Protein 6BEV (pdb70)

Radius of gyration: 17.76 Å; Cα contacts (8 Å, |Δi|>4): 496; chains: 2; bounding box: 32×42×50 Å

Nearest PDB structures (foldseek):
  6bev-assembly1_A  TM=9.995E-01  e=1.063E-21  Homo sapiens
  3d1p-assembly1_A  TM=8.241E-01  e=2.547E-08  Saccharomyces cerevisiae
  6k6r-assembly2_D  TM=8.655E-01  e=5.206E-08  Saccharomyces cerevisiae S288C
  6hiv-assembly1_DT  TM=8.747E-01  e=2.175E-07  Trypanosoma brucei brucei
  7aor-assembly1_au  TM=8.761E-01  e=3.124E-06  Trypanosoma cruzi strain CL Brener

Sequence (227 aa):
GAPTVSLPELRSSLLASGRARLFDVRSREEEEAAAGTIPGALNIPVSELESSALQMEPAAFQALYSSAEEKPKLLEEDDEHLVFFCQMGKRGLQQATQLARSLGYTGARNYAGAYREWLEEKESAGAPTVSLPELRSSLLASSGRAARLFDVRSREEAAAGTIPGALNIPVSELESSSALQQMEPAAFQQALYSAEKPKLEEEDEEHHLVFFCQMGKKRGLQQATQLARSLGYTGARNYAGAYREWLEEKEES

Foldseek 3Di:
DDQADEPVRVVVCVVVVQAAEEAQDDPVVVVVDDDPRYFYDHLVRLLVLQPDDQVVNCVVRVDGRDDQARAHHEYAYAAADSQSVSQVSSVVVRNVRYHYHRNHDVNVVVPPD/DLDAADEPVRVVVCVVVVQAQAEAQDDPVVVVVDDDPRYFYDHLVRLLVLQPDDQVVNCVVRVDGRDDLPRAHHEYAYAAADSSSVSQVSCVVVRNVRRHYHRNGDVNCVVPPD

Solvent-accessible surface area: 10883 Å² total; per-residue (Å²): 68,59,79,74,1,58,10,96,68,0,53,38,20,22,3,6,13,98,17,78,8,1,0,1,12,44,117,150,55,11,93,95,26,44,0,28,78,19,34,30,0,8,22,107,42,0,93,60,0,10,110,41,126,81,81,47,0,89,83,100,15,93,25,119,30,5,99,90,125,25,130,29,2,0,2,0,1,40,87,9,153,63,0,86,97,0,3,106,38,0,81,85,56,27,7,104,6,0,5,6,1,44,30,0,31,143,45,3,92,126,107,65,106,154,20,49,79,74,1,59,5,90,66,0,92,44,12,24,11,7,16,116,5,26,0,2,0,1,12,47,119,153,54,13,92,94,26,47,0,80,12,16,6,34,0,10,20,106,41,0,93,60,0,10,114,40,126,69,81,45,0,81,86,100,13,68,2,89,30,4,126,84,138,27,119,27,0,0,1,0,0,43,100,10,132,64,0,64,93,0,3,107,40,0,82,85,58,32,10,104,4,0,6,6,0,46,30,0,28,147,40,25,93,129,114,56,113

GO terms:
  GO:0005829 cytosol (C, TAS)
  GO:0070221 sulfide oxidation, using sulfide:quinone oxidoreductase (P, TAS)
  GO:0050337 thiosulfate-thiol sulfurtransferase activity (F, TAS)
  GO:0005737 cytoplasm (C, IDA)

B-factor: mean 18.83, std 10.72, range [3.89, 159.69]

Structure (mmCIF, N/CA/C/O backbone):
data_6BEV
#
_entry.id   6BEV
#
_cell.length_a   37.903
_cell.length_b   40.246
_cell.length_c   47.201
_cell.angle_alpha   113.310
_cell.angle_beta   90.200
_cell.angle_gamma   117.500
#
_symmetry.space_group_name_H-M   'P 1'
#
loop_
_entity.id
_entity.type
_entity.pdbx_description
1 polymer 'Thiosulfate sulfurtransferase/rhodanese-like domain-containing protein 1'
2 water water
#
loop_
_atom_site.group_PDB
_atom_site.id
_atom_site.type_symbol
_atom_site.label_atom_id
_atom_site.label_alt_id
_atom_site.label_comp_id
_atom_site.label_asym_id
_atom_site.label_entity_id
_atom_site.label_seq_id
_atom_site.pdbx_PDB_ins_code
_atom_site.Cartn_x
_atom_site.Cartn_y
_atom_site.Cartn_z
_atom_site.occupancy
_atom_site.B_iso_or_equiv
_atom_site.auth_seq_id
_atom_site.auth_comp_id
_atom_site.auth_asym_id
_atom_site.auth_atom_id
_atom_site.pdbx_PDB_model_num
ATOM 1 N N . GLY A 1 23 ? 52.299 17.571 2.866 1.00 36.61 3 GLY A N 1
ATOM 2 C CA . GLY A 1 23 ? 51.903 17.315 1.493 1.00 35.67 3 GLY A CA 1
ATOM 3 C C . GLY A 1 23 ? 52.198 15.901 1.021 1.00 85.24 3 GLY A C 1
ATOM 4 O O . GLY A 1 23 ? 52.235 15.637 -0.176 1.00 26.81 3 GLY A O 1
ATOM 7 N N . ALA A 1 24 ? 52.404 14.983 1.961 1.00 24.99 4 ALA A N 1
ATOM 8 C CA . ALA A 1 24 ? 52.708 13.606 1.625 1.00 19.28 4 ALA A CA 1
ATOM 9 C C . ALA A 1 24 ? 51.485 12.945 1.002 1.00 17.51 4 ALA A C 1
ATOM 10 O O . ALA A 1 24 ? 50.369 13.466 1.097 1.00 17.84 4 ALA A O 1
ATOM 17 N N . PRO A 1 25 ? 51.653 11.780 0.364 1.00 16.67 5 PRO A N 1
ATOM 18 C CA . PRO A 1 25 ? 50.533 11.208 -0.398 1.00 16.73 5 PRO A CA 1
ATOM 19 C C . PRO A 1 25 ? 49.348 10.811 0.435 1.00 14.23 5 PRO A C 1
ATOM 20 O O . PRO A 1 25 ? 48.256 10.720 -0.132 1.00 14.73 5 PRO A O 1
ATOM 31 N N . THR A 1 26 ? 49.523 10.522 1.730 1.00 13.45 6 THR A N 1
ATOM 32 C CA . THR A 1 26 ? 48.417 10.269 2.641 1.00 12.83 6 THR A CA 1
ATOM 33 C C . THR A 1 26 ? 48.303 11.416 3.639 1.00 12.80 6 THR A C 1
ATOM 34 O O . THR A 1 26 ? 49.312 11.949 4.110 1.00 13.47 6 THR A O 1
ATOM 45 N N . VAL A 1 27 ? 47.074 11.787 3.969 1.00 11.73 7 VAL A N 1
ATOM 46 C CA . VAL A 1 27 ? 46.797 12.702 5.078 1.00 11.17 7 VAL A CA 1
ATOM 47 C C . VAL A 1 27 ? 46.045 11.942 6.168 1.00 10.59 7 VAL A C 1
ATOM 48 O O . VAL A 1 27 ? 45.123 11.169 5.883 1.00 11.66 7 VAL A O 1
ATOM 61 N N . SER A 1 28 ? 46.471 12.133 7.413 1.00 11.78 8 SER A N 1
ATOM 62 C CA . SER A 1 28 ? 45.801 11.553 8.567 1.00 12.09 8 SER A CA 1
ATOM 63 C C . SER A 1 28 ? 44.626 12.425 9.003 1.00 11.27 8 SER A C 1
ATOM 64 O O . SER A 1 28 ? 44.549 13.616 8.692 1.00 11.62 8 SER A O 1
ATOM 72 N N . LEU A 1 29 ? 43.721 11.821 9.773 1.00 11.23 9 LEU A N 1
ATOM 73 C CA . LEU A 1 29 ? 42.563 12.555 10.265 1.00 11.44 9 LEU A CA 1
ATOM 74 C C . LEU A 1 29 ? 42.952 13.737 11.135 1.00 11.91 9 LEU A C 1
ATOM 75 O O . LEU A 1 29 ? 42.363 14.814 10.962 1.00 12.35 9 LEU A O 1
ATOM 91 N N . PRO A 1 30 ? 43.887 13.627 12.081 1.00 13.11 10 PRO A N 1
ATOM 92 C CA . PRO A 1 30 ? 44.213 14.828 12.864 1.00 14.54 10 PRO A CA 1
ATOM 93 C C . PRO A 1 30 ? 44.720 15.972 12.005 1.00 14.21 10 PRO A C 1
ATOM 94 O O . PRO A 1 30 ? 44.331 17.126 12.223 1.00 14.58 10 PRO A O 1
ATOM 105 N N . GLU A 1 31 ? 45.577 15.691 11.026 1.00 12.72 11 GLU A N 1
ATOM 106 C CA . GLU A 1 31 ? 46.052 16.765 10.162 1.00 12.36 11 GLU A CA 1
ATOM 107 C C . GLU A 1 31 ? 44.910 17.320 9.335 1.00 11.60 11 GLU A C 1
ATOM 108 O O . GLU A 1 31 ? 44.783 18.540 9.185 1.00 12.24 11 GLU A O 1
ATOM 120 N N . LEU A 1 32 ? 44.077 16.442 8.785 1.00 10.92 12 LEU A N 1
ATOM 121 C CA . LEU A 1 32 ? 42.956 16.896 7.977 1.00 10.98 12 LEU A CA 1
ATOM 122 C C . LEU A 1 32 ? 42.037 17.813 8.775 1.00 11.30 12 LEU A C 1
ATOM 123 O O . LEU A 1 32 ? 41.604 18.855 8.271 1.00 11.13 12 LEU A O 1
ATOM 139 N N . ARG A 1 33 ? 41.726 17.450 10.022 1.00 11.79 13 ARG A N 1
ATOM 140 C CA . ARG A 1 33 ? 40.836 18.291 10.820 1.00 12.30 13 ARG A CA 1
ATOM 141 C C . ARG A 1 33 ? 41.421 19.682 11.004 1.00 12.25 13 ARG A C 1
ATOM 142 O O . ARG A 1 33 ? 40.696 20.680 10.937 1.00 12.88 13 ARG A O 1
ATOM 163 N N A SER A 1 34 ? 42.731 19.784 11.226 0.67 11.99 14 SER A N 1
ATOM 164 N N B SER A 1 34 ? 42.732 19.758 11.249 0.33 12.19 14 SER A N 1
ATOM 165 C CA A SER A 1 34 ? 43.320 21.108 11.398 0.67 12.94 14 SER A CA 1
ATOM 166 C CA B SER A 1 34 ? 43.405 21.044 11.393 0.33 12.86 14 SER A CA 1
ATOM 167 C C A SER A 1 34 ? 43.376 21.879 10.088 0.67 12.44 14 SER A C 1
ATOM 168 C C B SER A 1 34 ? 43.337 21.845 10.100 0.33 12.10 14 SER A C 1
ATOM 169 O O A SER A 1 34 ? 43.206 23.102 10.082 0.67 12.85 14 SER A O 1
ATOM 170 O O B SER A 1 34 ? 43.026 23.041 10.112 0.33 12.06 14 SER A O 1
ATOM 185 N N . LEU A 1 35 ? 43.616 21.195 8.968 1.00 11.39 15 LEU A N 1
ATOM 186 C CA . LEU A 1 35 ? 43.609 21.889 7.686 1.00 11.44 15 LEU A CA 1
ATOM 187 C C . LEU A 1 35 ? 42.219 22.412 7.352 1.00 11.90 15 LEU A C 1
ATOM 188 O O . LEU A 1 35 ? 42.073 23.487 6.759 1.00 13.35 15 LEU A O 1
ATOM 204 N N . LEU A 1 36 ? 41.177 21.661 7.698 1.00 11.25 16 LEU A N 1
ATOM 205 C CA . LEU A 1 36 ? 39.822 22.141 7.450 1.00 11.76 16 LEU A CA 1
ATOM 206 C C . LEU A 1 36 ? 39.500 23.341 8.326 1.00 12.01 16 LEU A C 1
ATOM 207 O O . LEU A 1 36 ? 38.905 24.320 7.856 1.00 13.09 16 LEU A O 1
ATOM 223 N N . ALA A 1 37 ? 39.890 23.284 9.599 1.00 11.58 17 ALA A N 1
ATOM 224 C CA . ALA A 1 37 ? 39.604 24.390 10.509 1.00 12.81 17 ALA A CA 1
ATOM 225 C C . ALA A 1 37 ? 40.318 25.663 10.089 1.00 12.14 17 ALA A C 1
ATOM 226 O O . ALA A 1 37 ? 39.794 26.761 10.311 1.00 13.07 17 ALA A O 1
ATOM 233 N N . SER A 1 38 ? 41.490 25.549 9.467 1.00 11.46 18 SER A N 1
ATOM 234 C CA . SER A 1 38 ? 42.273 26.704 9.059 1.00 12.08 18 SER A CA 1
ATOM 235 C C . SER A 1 38 ? 41.951 27.193 7.656 1.00 11.84 18 SER A C 1
ATOM 236 O O . SER A 1 38 ? 42.476 28.225 7.247 1.00 13.50 18 SER A O 1
ATOM 244 N N . GLY A 1 39 ? 41.092 26.497 6.923 1.00 11.33 19 GLY A N 1
ATOM 245 C CA . GLY A 1 39 ? 40.770 26.895 5.566 1.00 11.76 19 GLY A CA 1
ATOM 246 C C . GLY A 1 39 ? 41.836 26.550 4.547 1.00 11.29 19 GLY A C 1
ATOM 247 O O . GLY A 1 39 ? 41.945 27.228 3.520 1.00 12.80 19 GLY A O 1
ATOM 251 N N . ARG A 1 40 ? 42.628 25.505 4.802 1.00 11.13 20 ARG A N 1
ATOM 252 C CA . ARG A 1 40 ? 43.774 25.180 3.965 1.00 11.99 20 ARG A CA 1
ATOM 253 C C . ARG A 1 40 ? 43.651 23.888 3.165 1.00 12.78 20 ARG A C 1
ATOM 254 O O . ARG A 1 40 ? 44.555 23.602 2.376 1.00 15.59 20 ARG A O 1
ATOM 275 N N . ALA A 1 41 ? 42.590 23.100 3.348 1.00 12.72 21 ALA A N 1
ATOM 276 C CA . ALA A 1 41 ? 42.362 21.890 2.561 1.00 12.75 21 ALA A CA 1
ATOM 277 C C . ALA A 1 41 ? 41.026 21.972 1.842 1.00 12.92 21 ALA A C 1
ATOM 278 O O . ALA A 1 41 ? 40.049 22.511 2.362 1.00 14.74 21 ALA A O 1
ATOM 285 N N . ARG A 1 42 ? 40.992 21.389 0.650 1.00 12.13 22 ARG A N 1
ATOM 286 C CA . ARG A 1 42 ? 39.771 21.186 -0.109 1.00 12.25 22 ARG A CA 1
ATOM 287 C C . ARG A 1 42 ? 39.514 19.694 -0.169 1.00 12.54 22 ARG A C 1
ATOM 288 O O . ARG A 1 42 ? 40.449 18.918 -0.349 1.00 16.18 22 ARG A O 1
ATOM 309 N N . LEU A 1 43 ? 38.258 19.306 -0.026 1.00 12.23 23 LEU A N 1
ATOM 310 C CA . LEU A 1 43 ? 37.861 17.911 0.032 1.00 13.06 23 LEU A CA 1
ATOM 311 C C . LEU A 1 43 ? 37.145 17.517 -1.248 1.00 10.74 23 LEU A C 1
ATOM 312 O O . LEU A 1 43 ? 36.254 18.235 -1.716 1.00 12.02 23 LEU A O 1
ATOM 328 N N . PHE A 1 44 ? 37.455 16.321 -1.738 1.00 10.66 24 PHE A N 1
ATOM 329 C CA . PHE A 1 44 ? 36.815 15.731 -2.915 1.00 10.59 24 PHE A CA 1
ATOM 330 C C . PHE A 1 44 ? 36.380 14.313 -2.566 1.00 10.36 24 PHE A C 1
ATOM 331 O O . PHE A 1 44 ? 37.226 13.445 -2.326 1.00 10.93 24 PHE A O 1
ATOM 348 N N . ASP A 1 45 ? 35.065 14.091 -2.552 1.00 10.42 25 ASP A N 1
ATOM 349 C CA . ASP A 1 45 ? 34.468 12.772 -2.345 1.00 10.44 25 ASP A CA 1
ATOM 350 C C . ASP A 1 45 ? 34.417 12.108 -3.715 1.00 10.13 25 ASP A C 1
ATOM 351 O O . ASP A 1 45 ? 33.716 12.587 -4.613 1.00 10.48 25 ASP A O 1
ATOM 360 N N . VAL A 1 46 ? 35.200 11.046 -3.901 1.00 10.12 26 VAL A N 1
ATOM 361 C CA . VAL A 1 46 ? 35.309 10.403 -5.206 1.00 10.25 26 VAL A CA 1
ATOM 362 C C . VAL A 1 46 ? 34.424 9.168 -5.322 1.00 10.91 26 VAL A C 1
ATOM 363 O O . VAL A 1 46 ? 34.583 8.378 -6.260 1.00 11.31 26 VAL A O 1
ATOM 376 N N . ARG A 1 47 ? 33.484 8.992 -4.396 1.00 11.14 27 ARG A N 1
ATOM 377 C CA . ARG A 1 47 ? 32.481 7.953 -4.534 1.00 11.56 27 ARG A CA 1
ATOM 378 C C . ARG A 1 47 ? 31.454 8.349 -5.599 1.00 12.09 27 ARG A C 1
ATOM 379 O O . ARG A 1 47 ? 31.490 9.439 -6.167 1.00 12.01 27 ARG A O 1
ATOM 400 N N . SER A 1 48 ? 30.543 7.429 -5.900 1.00 12.55 28 SER A N 1
ATOM 401 C CA . SER A 1 48 ? 29.490 7.719 -6.859 1.00 13.22 28 SER A CA 1
ATOM 402 C C . SER A 1 48 ? 28.571 8.818 -6.328 1.00 12.63 28 SER A C 1
ATOM 403 O O . SER A 1 48 ? 28.494 9.069 -5.119 1.00 12.95 28 SER A O 1
ATOM 411 N N . ARG A 1 49 ? 27.834 9.439 -7.252 1.00 12.34 29 ARG A N 1
ATOM 412 C CA . ARG A 1 49 ? 26.883 10.477 -6.879 1.00 12.93 29 ARG A CA 1
ATOM 413 C C . ARG A 1 49 ? 25.845 9.985 -5.862 1.00 13.05 29 ARG A C 1
ATOM 414 O O . ARG A 1 49 ? 25.487 10.718 -4.935 1.00 14.96 29 ARG A O 1
ATOM 435 N N A GLU A 1 50 ? 25.331 8.764 -6.046 0.36 14.50 30 GLU A N 1
ATOM 436 N N B GLU A 1 50 ? 25.353 8.750 -6.014 0.46 14.67 30 GLU A N 1
ATOM 437 N N C GLU A 1 50 ? 25.352 8.754 -6.012 0.18 14.03 30 GLU A N 1
ATOM 438 C CA A GLU A 1 50 ? 24.366 8.218 -5.094 0.36 15.40 30 GLU A CA 1
ATOM 439 C CA B GLU A 1 50 ? 24.344 8.251 -5.077 0.46 15.61 30 GLU A CA 1
ATOM 440 C CA C GLU A 1 50 ? 24.339 8.282 -5.071 0.18 14.75 30 GLU A CA 1
ATOM 441 C C A GLU A 1 50 ? 24.973 8.106 -3.707 0.36 14.85 30 GLU A C 1
ATOM 442 C C B GLU A 1 50 ? 24.929 7.972 -3.699 0.46 14.77 30 GLU A C 1
ATOM 443 C C C GLU A 1 50 ? 24.933 7.996 -3.696 0.18 14.52 30 GLU A C 1
ATOM 444 O O A GLU A 1 50 ? 24.330 8.448 -2.706 0.36 15.77 30 GLU A O 1
ATOM 445 O O B GLU A 1 50 ? 24.206 8.032 -2.693 0.46 16.21 30 GLU A O 1
ATOM 446 O O C GLU A 1 50 ? 24.222 8.087 -2.686 0.18 15.17 30 GLU A O 1
ATOM 480 N N . GLU A 1 51 ? 26.220 7.643 -3.629 1.00 14.29 31 GLU A N 1
ATOM 481 C CA . GLU A 1 51 ? 26.872 7.507 -2.334 1.00 14.10 31 GLU A CA 1
ATOM 482 C C . GLU A 1 51 ? 27.041 8.864 -1.666 1.00 13.85 31 GLU A C 1
ATOM 483 O O . GLU A 1 51 ? 26.697 9.042 -0.492 1.00 15.17 31 GLU A O 1
ATOM 495 N N . ALA A 1 52 ? 27.578 9.840 -2.402 1.00 13.57 32 ALA A N 1
ATOM 496 C CA . ALA A 1 52 ? 27.841 11.145 -1.805 1.00 14.14 32 ALA A CA 1
ATOM 497 C C . ALA A 1 52 ? 26.557 11.870 -1.425 1.00 14.41 32 ALA A C 1
ATOM 498 O O . ALA A 1 52 ? 26.529 12.583 -0.415 1.00 16.46 32 ALA A O 1
ATOM 505 N N . ALA A 1 53 ? 25.483 11.670 -2.193 1.00 15.57 33 ALA A N 1
ATOM 506 C CA . ALA A 1 53 ? 24.211 12.319 -1.890 1.00 17.51 33 ALA A CA 1
ATOM 507 C C . ALA A 1 53 ? 23.637 11.855 -0.561 1.00 17.94 33 ALA A C 1
ATOM 508 O O . ALA A 1 53 ? 22.865 12.583 0.073 1.00 19.76 33 ALA A O 1
ATOM 515 N N . ALA A 1 54 ? 23.987 10.649 -0.129 1.00 16.11 34 ALA A N 1
ATOM 516 C CA . ALA A 1 54 ? 23.473 10.099 1.114 1.00 17.75 34 ALA A CA 1
ATOM 517 C C . ALA A 1 54 ? 24.248 10.566 2.332 1.00 18.77 34 ALA A C 1
ATOM 518 O O . ALA A 1 54 ? 23.869 10.244 3.459 1.00 21.37 34 ALA A O 1
ATOM 525 N N . GLY A 1 55 ? 25.318 11.305 2.130 1.00 17.02 35 GLY A N 1
ATOM 526 C CA . GLY A 1 55 ? 26.098 11.817 3.223 1.00 16.86 35 GLY A CA 1
ATOM 527 C C . GLY A 1 55 ? 27.550 11.798 2.838 1.00 15.94 35 GLY A C 1
ATOM 528 O O . GLY A 1 55 ? 28.020 10.850 2.207 1.00 16.93 35 GLY A O 1
ATOM 532 N N . THR A 1 56 ? 28.264 12.834 3.245 1.00 14.79 36 THR A N 1
ATOM 533 C CA . THR A 1 56 ? 29.666 12.993 2.901 1.00 14.40 36 THR A CA 1
ATOM 534 C C . THR A 1 56 ? 30.363 13.696 4.058 1.00 14.56 36 THR A C 1
ATOM 535 O O . THR A 1 56 ? 29.749 14.020 5.078 1.00 16.28 36 THR A O 1
ATOM 546 N N . ILE A 1 57 ? 31.664 13.890 3.914 1.00 13.85 37 ILE A N 1
ATOM 547 C CA . ILE A 1 57 ? 32.385 14.736 4.863 1.00 13.78 37 ILE A CA 1
ATOM 548 C C . ILE A 1 57 ? 31.969 16.180 4.614 1.00 14.53 37 ILE A C 1
ATOM 549 O O . ILE A 1 57 ? 31.983 16.638 3.452 1.00 14.74 37 ILE A O 1
ATOM 565 N N . PRO A 1 58 ? 31.576 16.921 5.649 1.00 15.98 38 PRO A N 1
ATOM 566 C CA . PRO A 1 58 ? 31.092 18.287 5.437 1.00 16.05 38 PRO A CA 1
ATOM 567 C C . PRO A 1 58 ? 32.049 19.093 4.581 1.00 16.09 38 PRO A C 1
ATOM 568 O O . PRO A 1 58 ? 33.263 19.083 4.800 1.00 16.93 38 PRO A O 1
ATOM 579 N N . GLY A 1 59 ? 31.495 19.763 3.570 1.00 16.23 39 GLY A N 1
ATOM 580 C CA . GLY A 1 59 ? 32.263 20.596 2.679 1.00 16.53 39 GLY A CA 1
ATOM 581 C C . GLY A 1 59 ? 32.816 19.895 1.457 1.00 14.68 39 GLY A C 1
ATOM 582 O O . GLY A 1 59 ? 33.337 20.564 0.560 1.00 15.81 39 GLY A O 1
ATOM 586 N N . ALA A 1 60 ? 32.715 18.580 1.373 1.00 12.82 40 ALA A N 1
ATOM 587 C CA . ALA A 1 60 ? 33.349 17.872 0.270 1.00 12.17 40 ALA A CA 1
ATOM 588 C C . ALA A 1 60 ? 32.592 18.054 -1.036 1.00 12.05 40 ALA A C 1
ATOM 589 O O . ALA A 1 60 ? 31.364 18.001 -1.078 1.00 13.78 40 ALA A O 1
ATOM 596 N N . LEU A 1 61 ? 33.347 18.224 -2.109 1.00 11.05 41 LEU A N 1
ATOM 597 C CA . LEU A 1 61 ? 32.797 18.275 -3.457 1.00 11.08 41 LEU A CA 1
ATOM 598 C C . LEU A 1 61 ? 32.812 16.871 -4.047 1.00 10.77 41 LEU A C 1
ATOM 599 O O . LEU A 1 61 ? 33.848 16.206 -4.023 1.00 10.92 41 LEU A O 1
ATOM 615 N N . ASN A 1 62 ? 31.684 16.422 -4.592 1.00 10.97 42 ASN A N 1
ATOM 616 C CA . ASN A 1 62 ? 31.612 15.083 -5.170 1.00 10.55 42 ASN A CA 1
ATOM 617 C C . ASN A 1 62 ? 32.088 15.114 -6.621 1.00 10.22 42 ASN A C 1
ATOM 618 O O . ASN A 1 62 ? 31.430 15.693 -7.495 1.00 10.97 42 ASN A O 1
ATOM 629 N N . ILE A 1 63 ? 33.234 14.484 -6.867 1.00 10.58 43 ILE A N 1
ATOM 630 C CA . ILE A 1 63 ? 33.704 14.186 -8.218 1.00 10.91 43 ILE A CA 1
ATOM 631 C C . ILE A 1 63 ? 33.973 12.695 -8.241 1.00 11.24 43 ILE A C 1
ATOM 632 O O . ILE A 1 63 ? 35.052 12.247 -7.809 1.00 11.13 43 ILE A O 1
ATOM 648 N N . PRO A 1 64 ? 33.018 11.886 -8.689 1.00 11.16 44 PRO A N 1
ATOM 649 C CA . PRO A 1 64 ? 33.256 10.439 -8.741 1.00 12.02 44 PRO A CA 1
ATOM 650 C C . PRO A 1 64 ? 34.565 10.140 -9.460 1.00 12.24 44 PRO A C 1
ATOM 651 O O . PRO A 1 64 ? 34.938 10.808 -10.432 1.00 12.25 44 PRO A O 1
ATOM 662 N N . VAL A 1 65 ? 35.255 9.098 -8.993 1.00 12.46 45 VAL A N 1
ATOM 663 C CA . VAL A 1 65 ? 36.561 8.805 -9.568 1.00 12.94 45 VAL A CA 1
ATOM 664 C C . VAL A 1 65 ? 36.467 8.577 -11.077 1.00 13.48 45 VAL A C 1
ATOM 665 O O . VAL A 1 65 ? 37.380 8.944 -11.816 1.00 14.25 45 VAL A O 1
ATOM 678 N N . SER A 1 66 ? 35.357 8.013 -11.561 1.00 13.64 46 SER A N 1
ATOM 679 C CA . SER A 1 66 ? 35.182 7.797 -12.994 1.00 14.90 46 SER A CA 1
ATOM 680 C C . SER A 1 66 ? 35.030 9.093 -13.784 1.00 14.12 46 SER A C 1
ATOM 681 O O . SER A 1 66 ? 35.183 9.076 -15.011 1.00 16.28 46 SER A O 1
ATOM 689 N N . GLU A 1 67 ? 34.711 10.203 -13.119 1.00 12.54 47 GLU A N 1
ATOM 690 C CA . GLU A 1 67 ? 34.632 11.525 -13.732 1.00 12.18 47 GLU A CA 1
ATOM 691 C C . GLU A 1 67 ? 35.894 12.352 -13.545 1.00 12.00 47 GLU A C 1
ATOM 692 O O . GLU A 1 67 ? 36.018 13.404 -14.173 1.00 12.58 47 GLU A O 1
ATOM 704 N N . LEU A 1 68 ? 36.812 11.926 -12.683 1.00 11.55 48 LEU A N 1
ATOM 705 C CA . LEU A 1 68 ? 37.858 12.830 -12.208 1.00 11.72 48 LEU A CA 1
ATOM 706 C C . LEU A 1 68 ? 38.846 13.210 -13.302 1.00 11.99 48 LEU A C 1
ATOM 707 O O . LEU A 1 68 ? 39.303 14.357 -13.340 1.00 11.83 48 LEU A O 1
ATOM 723 N N . GLU A 1 69 ? 39.232 12.271 -14.160 1.00 13.37 49 GLU A N 1
ATOM 724 C CA . GLU A 1 69 ? 40.132 12.617 -15.253 1.00 15.19 49 GLU A CA 1
ATOM 725 C C . GLU A 1 69 ? 39.536 13.734 -16.097 1.00 13.17 49 GLU A C 1
ATOM 726 O O . GLU A 1 69 ? 40.195 14.743 -16.378 1.00 13.58 49 GLU A O 1
ATOM 738 N N A SER A 1 70 ? 38.278 13.578 -16.498 0.79 12.85 50 SER A N 1
ATOM 739 N N B SER A 1 70 ? 38.279 13.567 -16.513 0.21 12.85 50 SER A N 1
ATOM 740 C CA A SER A 1 70 ? 37.649 14.604 -17.311 0.79 13.20 50 SER A CA 1
ATOM 741 C CA B SER A 1 70 ? 37.616 14.595 -17.304 0.21 12.78 50 SER A CA 1
ATOM 742 C C A SER A 1 70 ? 37.511 15.911 -16.545 0.79 12.31 50 SER A C 1
ATOM 743 C C B SER A 1 70 ? 37.530 15.908 -16.538 0.21 12.03 50 SER A C 1
ATOM 744 O O A SER A 1 70 ? 37.686 16.989 -17.123 0.79 13.13 50 SER A O 1
ATOM 745 O O B SER A 1 70 ? 37.749 16.982 -17.110 0.21 12.17 50 SER A O 1
ATOM 760 N N . ALA A 1 71 ? 37.216 15.845 -15.240 1.00 11.60 51 ALA A N 1
ATOM 761 C CA . ALA A 1 71 ? 37.122 17.068 -14.442 1.00 11.70 51 ALA A CA 1
ATOM 762 C C . ALA A 1 71 ? 38.447 17.821 -14.398 1.00 11.66 51 ALA A C 1
ATOM 763 O O . ALA A 1 71 ? 38.471 19.057 -14.446 1.00 12.87 51 ALA A O 1
ATOM 770 N N . LEU A 1 72 ? 39.554 17.104 -14.234 1.00 11.67 52 LEU A N 1
ATOM 771 C CA . LEU A 1 72 ? 40.852 17.760 -14.174 1.00 12.72 52 LEU A CA 1
ATOM 772 C C . LEU A 1 72 ? 41.336 18.205 -15.545 1.00 12.59 52 LEU A C 1
ATOM 773 O O . LEU A 1 72 ? 42.195 19.085 -15.622 1.00 14.05 52 LEU A O 1
ATOM 789 N N . GLN A 1 73 ? 40.801 17.634 -16.621 1.00 13.15 53 GLN A N 1
ATOM 790 C CA . GLN A 1 73 ? 41.196 18.025 -17.971 1.00 13.86 53 GLN A CA 1
ATOM 791 C C . GLN A 1 73 ? 40.338 19.139 -18.539 1.00 14.21 53 GLN A C 1
ATOM 792 O O . GLN A 1 73 ? 40.787 19.834 -19.462 1.00 15.27 53 GLN A O 1
ATOM 806 N N . MET A 1 74 ? 39.111 19.315 -18.064 1.00 14.09 54 MET A N 1
ATOM 807 C CA . MET A 1 74 ? 38.206 20.236 -18.730 1.00 13.82 54 MET A CA 1
ATOM 808 C C . MET A 1 74 ? 38.551 21.680 -18.387 1.00 13.98 54 MET A C 1
ATOM 809 O O . MET A 1 74 ? 39.232 21.979 -17.405 1.00 15.01 54 MET A O 1
ATOM 823 N N . GLU A 1 75 ? 38.087 22.590 -19.237 1.00 14.52 55 GLU A N 1
ATOM 824 C CA . GLU A 1 75 ? 38.384 23.988 -19.008 1.00 15.79 55 GLU A CA 1
ATOM 825 C C . GLU A 1 75 ? 37.739 24.483 -17.709 1.00 15.70 55 GLU A C 1
ATOM 826 O O . GLU A 1 75 ? 36.687 23.981 -17.283 1.00 14.48 55 GLU A O 1
ATOM 838 N N . PRO A 1 76 ? 38.343 25.485 -17.061 1.00 16.64 56 PRO A N 1
ATOM 839 C CA . PRO A 1 76 ? 37.788 25.966 -15.781 1.00 15.97 56 PRO A CA 1
ATOM 840 C C . PRO A 1 76 ? 36.308 26.328 -15.820 1.00 15.02 56 PRO A C 1
ATOM 841 O O . PRO A 1 76 ? 35.580 26.004 -14.874 1.00 14.77 56 PRO A O 1
ATOM 852 N N . ALA A 1 77 ? 35.834 27.008 -16.864 1.00 15.79 57 ALA A N 1
ATOM 853 C CA . ALA A 1 77 ? 34.421 27.367 -16.891 1.00 16.02 57 ALA A CA 1
ATOM 854 C C . ALA A 1 77 ? 33.535 26.133 -17.011 1.00 14.83 57 ALA A C 1
ATOM 855 O O . ALA A 1 77 ? 32.418 26.119 -16.474 1.00 15.14 57 ALA A O 1
ATOM 862 N N . ALA A 1 78 ? 34.008 25.095 -17.701 1.00 13.61 58 ALA A N 1
ATOM 863 C CA . ALA A 1 78 ? 33.238 23.858 -17.794 1.00 12.77 58 ALA A CA 1
ATOM 864 C C . ALA A 1 78 ? 33.191 23.136 -16.454 1.00 12.07 58 ALA A C 1
ATOM 865 O O . ALA A 1 78 ? 32.159 22.562 -16.085 1.00 11.85 58 ALA A O 1
ATOM 872 N N . PHE A 1 79 ? 34.295 23.166 -15.714 1.00 12.01 59 PHE A N 1
ATOM 873 C CA . PHE A 1 79 ? 34.309 22.601 -14.372 1.00 11.45 59 PHE A CA 1
ATOM 874 C C . PHE A 1 79 ? 33.311 23.328 -13.470 1.00 11.48 59 PHE A C 1
ATOM 875 O O . PHE A 1 79 ? 32.519 22.705 -12.752 1.00 11.84 59 PHE A O 1
ATOM 892 N N . GLN A 1 80 ? 33.329 24.658 -13.505 1.00 12.70 60 GLN A N 1
ATOM 893 C CA . GLN A 1 80 ? 32.395 25.425 -12.692 1.00 13.05 60 GLN A CA 1
ATOM 894 C C . GLN A 1 80 ? 30.957 25.079 -13.055 1.00 11.95 60 GLN A C 1
ATOM 895 O O . GLN A 1 80 ? 30.096 24.940 -12.178 1.00 12.43 60 GLN A O 1
ATOM 909 N N . ALA A 1 81 ? 30.669 24.961 -14.352 1.00 11.61 61 ALA A N 1
ATOM 910 C CA . ALA A 1 81 ? 29.309 24.638 -14.770 1.00 11.59 61 ALA A CA 1
ATOM 911 C C . ALA A 1 81 ? 28.870 23.281 -14.219 1.00 11.13 61 ALA A C 1
ATOM 912 O O . ALA A 1 81 ? 27.755 23.138 -13.704 1.00 11.88 61 ALA A O 1
ATOM 919 N N . LEU A 1 82 ? 29.717 22.259 -14.351 1.00 10.99 62 LEU A N 1
ATOM 920 C CA . LEU A 1 82 ? 29.279 20.916 -13.981 1.00 10.60 62 LEU A CA 1
ATOM 921 C C . LEU A 1 82 ? 29.255 20.720 -12.472 1.00 10.84 62 LEU A C 1
ATOM 922 O O . LEU A 1 82 ? 28.335 20.085 -11.945 1.00 11.04 62 LEU A O 1
ATOM 938 N N . TYR A 1 83 ? 30.268 21.232 -11.773 1.00 10.83 63 TYR A N 1
ATOM 939 C CA . TYR A 1 83 ? 30.482 20.938 -10.359 1.00 11.13 63 TYR A CA 1
ATOM 940 C C . TYR A 1 83 ? 30.105 22.078 -9.417 1.00 12.11 63 TYR A C 1
ATOM 941 O O . TYR A 1 83 ? 30.098 21.872 -8.201 1.00 12.99 63 TYR A O 1
ATOM 959 N N A SER A 1 84 ? 29.786 23.263 -9.939 0.78 13.24 64 SER A N 1
ATOM 960 N N B SER A 1 84 ? 29.778 23.254 -9.949 0.22 12.62 64 SER A N 1
ATOM 961 C CA A SER A 1 84 ? 29.362 24.399 -9.118 0.78 14.32 64 SER A CA 1
ATOM 962 C CA B SER A 1 84 ? 29.382 24.403 -9.141 0.22 13.14 64 SER A CA 1
ATOM 963 C C A SER A 1 84 ? 30.436 24.806 -8.113 0.78 14.59 64 SER A C 1
ATOM 964 C C B SER A 1 84 ? 30.441 24.720 -8.087 0.22 13.48 64 SER A C 1
ATOM 965 O O A SER A 1 84 ? 30.132 25.203 -6.987 0.78 16.23 64 SER A O 1
ATOM 966 O O B SER A 1 84 ? 30.147 24.928 -6.908 0.22 13.94 64 SER A O 1
ATOM 981 N N . ALA A 1 85 ? 31.695 24.732 -8.533 1.00 13.43 65 ALA A N 1
ATOM 982 C CA . ALA A 1 85 ? 32.839 25.084 -7.702 1.00 14.49 65 ALA A CA 1
ATOM 983 C C . ALA A 1 85 ? 33.982 25.420 -8.649 1.00 13.94 65 ALA A C 1
ATOM 984 O O . ALA A 1 85 ? 33.940 25.087 -9.831 1.00 14.00 65 ALA A O 1
ATOM 991 N N A GLU A 1 86 ? 35.007 26.083 -8.120 0.80 15.08 66 GLU A N 1
ATOM 992 N N B GLU A 1 86 ? 35.003 26.081 -8.116 0.20 14.21 66 GLU A N 1
ATOM 993 C CA A GLU A 1 86 ? 36.144 26.480 -8.940 0.80 16.04 66 GLU A CA 1
ATOM 994 C CA B GLU A 1 86 ? 36.151 26.458 -8.926 0.20 14.44 66 GLU A CA 1
ATOM 995 C C A GLU A 1 86 ? 37.101 25.305 -9.144 0.80 14.22 66 GLU A C 1
ATOM 996 C C B GLU A 1 86 ? 37.059 25.258 -9.157 0.20 13.69 66 GLU A C 1
ATOM 997 O O A GLU A 1 86 ? 37.397 24.551 -8.215 0.80 14.22 66 GLU A O 1
ATOM 998 O O B GLU A 1 86 ? 37.265 24.432 -8.263 0.20 13.47 66 GLU A O 1
ATOM 1021 N N . LYS A 1 87 ? 37.596 25.161 -10.364 1.00 13.64 67 LYS A N 1
ATOM 1022 C CA . LYS A 1 87 ? 38.538 24.095 -10.670 1.00 13.37 67 LYS A CA 1
ATOM 1023 C C . LYS A 1 87 ? 39.811 24.288 -9.849 1.00 13.24 67 LYS A C 1
ATOM 1024 O O . LYS A 1 87 ? 40.329 25.403 -9.773 1.00 13.82 67 LYS A O 1
ATOM 1043 N N . PRO A 1 88 ? 40.352 23.242 -9.237 1.00 12.62 68 PRO A N 1
ATOM 1044 C CA . PRO A 1 88 ? 41.636 23.386 -8.555 1.00 13.40 68 PRO A CA 1
ATOM 1045 C C . PRO A 1 88 ? 42.747 23.712 -9.538 1.00 13.30 68 PRO A C 1
ATOM 1046 O O . PRO A 1 88 ? 42.674 23.412 -10.726 1.00 14.00 68 PRO A O 1
ATOM 1057 N N . LYS A 1 89 ? 43.815 24.297 -9.011 1.00 14.61 69 LYS A N 1
ATOM 1058 C CA . LYS A 1 89 ? 45.001 24.656 -9.778 1.00 15.28 69 LYS A CA 1
ATOM 1059 C C . LYS A 1 89 ? 46.140 23.715 -9.411 1.00 14.50 69 LYS A C 1
ATOM 1060 O O . LYS A 1 89 ? 46.169 23.156 -8.314 1.00 14.18 69 LYS A O 1
ATOM 1079 N N A LEU A 1 90 ? 47.071 23.523 -10.357 0.59 15.44 70 LEU A N 1
ATOM 1080 N N B LEU A 1 90 ? 47.107 23.587 -10.326 0.41 14.82 70 LEU A N 1
ATOM 1081 C CA A LEU A 1 90 ? 48.134 22.545 -10.151 0.59 16.86 70 LEU A CA 1
ATOM 1082 C CA B LEU A 1 90 ? 48.204 22.645 -10.124 0.41 15.79 70 LEU A CA 1
ATOM 1083 C C A LEU A 1 90 ? 48.979 22.888 -8.941 0.59 16.30 70 LEU A C 1
ATOM 1084 C C B LEU A 1 90 ? 48.900 22.868 -8.795 0.41 16.10 70 LEU A C 1
ATOM 1085 O O A LEU A 1 90 ? 49.556 21.994 -8.313 0.59 17.35 70 LEU A O 1
ATOM 1086 O O B LEU A 1 90 ? 49.276 21.909 -8.112 0.41 16.59 70 LEU A O 1
ATOM 1117 N N A GLU A 1 91 ? 49.087 24.170 -8.614 0.59 15.65 71 GLU A N 1
ATOM 1118 N N B GLU A 1 91 ? 49.101 24.127 -8.419 0.41 16.27 71 GLU A N 1
ATOM 1119 C CA A GLU A 1 91 ? 49.878 24.607 -7.476 0.59 15.69 71 GLU A CA 1
ATOM 1120 C CA B GLU A 1 91 ? 49.941 24.445 -7.274 0.41 16.39 71 GLU A CA 1
ATOM 1121 C C A GLU A 1 91 ? 49.115 24.544 -6.156 0.59 13.78 71 GLU A C 1
ATOM 1122 C C B GLU A 1 91 ? 49.189 24.449 -5.949 0.41 13.74 71 GLU A C 1
ATOM 1123 O O A GLU A 1 91 ? 49.658 24.993 -5.131 0.59 14.05 71 GLU A O 1
ATOM 1124 O O B GLU A 1 91 ? 49.832 24.420 -4.894 0.41 14.19 71 GLU A O 1
ATOM 1147 N N A ASP A 1 92 ? 47.899 23.996 -6.133 0.59 10.13 72 ASP A N 1
ATOM 1148 N N B ASP A 1 92 ? 47.860 24.494 -5.973 0.41 9.60 72 ASP A N 1
ATOM 1149 C CA A ASP A 1 92 ? 47.153 24.029 -4.887 0.59 11.57 72 ASP A CA 1
ATOM 1150 C CA B ASP A 1 92 ? 47.087 24.376 -4.745 0.41 10.96 72 ASP A CA 1
ATOM 1151 C C A ASP A 1 92 ? 47.753 23.044 -3.906 0.59 12.48 72 ASP A C 1
ATOM 1152 C C B ASP A 1 92 ? 47.516 23.152 -3.928 0.41 15.28 72 ASP A C 1
ATOM 1153 O O A ASP A 1 92 ? 48.300 22.012 -4.289 0.59 13.94 72 ASP A O 1
ATOM 1154 O O B ASP A 1 92 ? 47.665 22.042 -4.447 0.41 14.00 72 ASP A O 1
ATOM 1171 N N . GLU A 1 93 ? 47.657 23.367 -2.623 1.00 13.93 73 GLU A N 1
ATOM 1172 C CA . GLU A 1 93 ? 48.051 22.386 -1.636 1.00 14.47 73 GLU A CA 1
ATOM 1173 C C . GLU A 1 93 ? 46.831 21.741 -0.981 1.00 12.64 73 GLU A C 1
ATOM 1174 O O . GLU A 1 93 ? 45.733 22.299 -0.972 1.00 14.84 73 GLU A O 1
ATOM 1186 N N . HIS A 1 94 ? 47.031 20.530 -0.481 1.00 12.80 74 HIS A N 1
ATOM 1187 C CA . HIS A 1 94 ? 46.045 19.828 0.313 1.00 12.13 74 HIS A CA 1
ATOM 1188 C C . HIS A 1 94 ? 44.717 19.690 -0.419 1.00 11.83 74 HIS A C 1
ATOM 1189 O O . HIS A 1 94 ? 43.639 20.009 0.109 1.00 12.59 74 HIS A O 1
ATOM 1203 N N . LEU A 1 95 ? 44.809 19.162 -1.640 1.00 11.00 75 LEU A N 1
ATOM 1204 C CA . LEU A 1 95 ? 43.640 18.691 -2.376 1.00 10.48 75 LEU A CA 1
ATOM 1205 C C . LEU A 1 95 ? 43.411 17.255 -1.904 1.00 10.38 75 LEU A C 1
ATOM 1206 O O . LEU A 1 95 ? 44.143 16.342 -2.285 1.00 11.23 75 LEU A O 1
ATOM 1222 N N . VAL A 1 96 ? 42.434 17.061 -1.026 1.00 9.83 76 VAL A N 1
ATOM 1223 C CA . VAL A 1 96 ? 42.268 15.807 -0.301 1.00 9.87 76 VAL A CA 1
ATOM 1224 C C . VAL A 1 96 ? 41.129 15.005 -0.918 1.00 10.16 76 VAL A C 1
ATOM 1225 O O . VAL A 1 96 ? 39.972 15.440 -0.918 1.00 11.27 76 VAL A O 1
ATOM 1238 N N . PHE A 1 97 ? 41.460 13.814 -1.409 1.00 10.19 77 PHE A N 1
ATOM 1239 C CA . PHE A 1 97 ? 40.507 12.899 -2.021 1.00 9.99 77 PHE A CA 1
ATOM 1240 C C . PHE A 1 97 ? 40.175 11.781 -1.043 1.00 10.06 77 PHE A C 1
ATOM 1241 O O . PHE A 1 97 ? 41.031 11.352 -0.256 1.00 11.00 77 PHE A O 1
ATOM 1258 N N . PHE A 1 98 ? 38.934 11.284 -1.111 1.00 10.50 78 PHE A N 1
ATOM 1259 C CA . PHE A 1 98 ? 38.565 10.168 -0.249 1.00 10.81 78 PHE A CA 1
ATOM 1260 C C . PHE A 1 98 ? 37.390 9.394 -0.835 1.00 10.69 78 PHE A C 1
ATOM 1261 O O . PHE A 1 98 ? 36.540 9.945 -1.535 1.00 11.59 78 PHE A O 1
ATOM 1278 N N . CYS A 1 99 ? 37.302 8.119 -0.449 1.00 11.25 79 CYS A N 1
ATOM 1279 C CA . CYS A 1 99 ? 36.087 7.328 -0.647 1.00 11.57 79 CYS A CA 1
ATOM 1280 C C . CYS A 1 99 ? 35.625 6.822 0.723 1.00 12.21 79 CYS A C 1
ATOM 1281 O O . CYS A 1 99 ? 35.891 7.487 1.726 1.00 13.22 79 CYS A O 1
ATOM 1289 N N . GLN A 1 100 ? 34.920 5.686 0.816 1.00 13.01 80 GLN A N 1
ATOM 1290 C CA . GLN A 1 100 ? 34.482 5.204 2.133 1.00 12.72 80 GLN A CA 1
ATOM 1291 C C . GLN A 1 100 ? 35.490 4.275 2.803 1.00 12.83 80 GLN A C 1
ATOM 1292 O O . GLN A 1 100 ? 35.408 4.089 4.016 1.00 13.62 80 GLN A O 1
ATOM 1306 N N . MET A 1 101 ? 36.445 3.714 2.049 1.00 13.04 81 MET A N 1
ATOM 1307 C CA . MET A 1 101 ? 37.379 2.747 2.623 1.00 14.25 81 MET A CA 1
ATOM 1308 C C . MET A 1 101 ? 38.807 2.844 2.093 1.00 12.94 81 MET A C 1
ATOM 1309 O O . MET A 1 101 ? 39.661 2.067 2.543 1.00 16.04 81 MET A O 1
ATOM 1323 N N . GLY A 1 102 ? 39.110 3.800 1.212 1.00 12.97 82 GLY A N 1
ATOM 1324 C CA . GLY A 1 102 ? 40.471 4.142 0.833 1.00 13.65 82 GLY A CA 1
ATOM 1325 C C . GLY A 1 102 ? 40.813 3.892 -0.625 1.00 13.43 82 GLY A C 1
ATOM 1326 O O . GLY A 1 102 ? 41.634 4.618 -1.192 1.00 14.15 82 GLY A O 1
ATOM 1330 N N . LYS A 1 103 ? 40.228 2.859 -1.238 1.00 14.16 83 LYS A N 1
ATOM 1331 C CA . LYS A 1 103 ? 40.741 2.384 -2.518 1.00 15.35 83 LYS A CA 1
ATOM 1332 C C . LYS A 1 103 ? 40.469 3.359 -3.655 1.00 13.48 83 LYS A C 1
ATOM 1333 O O . LYS A 1 103 ? 41.352 3.607 -4.481 1.00 13.73 83 LYS A O 1
ATOM 1352 N N . ARG A 1 104 ? 39.239 3.884 -3.756 1.00 13.68 84 ARG A N 1
ATOM 1353 C CA . ARG A 1 104 ? 38.961 4.873 -4.796 1.00 12.58 84 ARG A CA 1
ATOM 1354 C C . ARG A 1 104 ? 39.641 6.205 -4.495 1.00 12.18 84 ARG A C 1
ATOM 1355 O O . ARG A 1 104 ? 40.079 6.899 -5.421 1.00 12.38 84 ARG A O 1
ATOM 1376 N N . GLY A 1 105 ? 39.762 6.564 -3.218 1.00 12.38 85 GLY A N 1
ATOM 1377 C CA . GLY A 1 105 ? 40.519 7.755 -2.868 1.00 12.15 85 GLY A CA 1
ATOM 1378 C C . GLY A 1 105 ? 41.975 7.656 -3.278 1.00 12.02 85 GLY A C 1
ATOM 1379 O O . GLY A 1 105 ? 42.560 8.613 -3.793 1.00 12.30 85 GLY A O 1
ATOM 1383 N N . LEU A 1 106 ? 42.572 6.477 -3.103 1.00 11.79 86 LEU A N 1
ATOM 1384 C CA . LEU A 1 106 ? 43.940 6.256 -3.563 1.00 12.34 86 LEU A CA 1
ATOM 1385 C C . LEU A 1 106 ? 44.035 6.368 -5.086 1.00 12.34 86 LEU A C 1
ATOM 1386 O O . LEU A 1 106 ? 44.919 7.053 -5.623 1.00 13.03 86 LEU A O 1
ATOM 1402 N N A GLN A 1 107 ? 43.129 5.697 -5.798 0.70 12.61 87 GLN A N 1
ATOM 1403 N N B GLN A 1 107 ? 43.137 5.681 -5.801 0.30 12.78 87 GLN A N 1
ATOM 1404 C CA A GLN A 1 107 ? 43.108 5.783 -7.250 0.70 13.47 87 GLN A CA 1
ATOM 1405 C CA B GLN A 1 107 ? 43.089 5.789 -7.256 0.30 13.40 87 GLN A CA 1
ATOM 1406 C C A GLN A 1 107 ? 42.993 7.235 -7.707 0.70 12.40 87 GLN A C 1
ATOM 1407 C C B GLN A 1 107 ? 43.020 7.249 -7.683 0.30 12.59 87 GLN A C 1
ATOM 1408 O O A GLN A 1 107 ? 43.685 7.660 -8.641 0.70 12.96 87 GLN A O 1
ATOM 1409 O O B GLN A 1 107 ? 43.776 7.697 -8.553 0.30 12.86 87 GLN A O 1
ATOM 1436 N N . ALA A 1 108 ? 42.105 8.008 -7.077 1.00 12.21 88 ALA A N 1
ATOM 1437 C CA . ALA A 1 108 ? 41.912 9.402 -7.458 1.00 12.04 88 ALA A CA 1
ATOM 1438 C C . ALA A 1 108 ? 43.159 10.222 -7.178 1.00 11.46 88 ALA A C 1
ATOM 1439 O O . ALA A 1 108 ? 43.539 11.073 -7.993 1.00 11.48 88 ALA A O 1
ATOM 1446 N N . THR A 1 109 ? 43.810 9.981 -6.037 1.00 10.97 89 THR A N 1
ATOM 1447 C CA . THR A 1 109 ? 44.995 10.751 -5.681 1.00 10.36 89 THR A CA 1
ATOM 1448 C C . THR A 1 109 ? 46.112 10.497 -6.677 1.00 11.55 89 THR A C 1
ATOM 1449 O O . THR A 1 109 ? 46.781 11.428 -7.140 1.00 12.02 89 THR A O 1
ATOM 1460 N N . GLN A 1 110 ? 46.333 9.227 -6.999 1.00 12.37 90 GLN A N 1
ATOM 1461 C CA . GLN A 1 110 ? 47.348 8.882 -7.987 1.00 13.11 90 GLN A CA 1
ATOM 1462 C C . GLN A 1 110 ? 47.039 9.506 -9.344 1.00 11.89 90 GLN A C 1
ATOM 1463 O O . GLN A 1 110 ? 47.943 10.010 -10.034 1.00 12.30 90 GLN A O 1
ATOM 1477 N N . LEU A 1 111 ? 45.772 9.474 -9.751 1.00 11.68 91 LEU A N 1
ATOM 1478 C CA . LEU A 1 111 ? 45.385 10.083 -11.015 1.00 11.84 91 LEU A CA 1
ATOM 1479 C C . LEU A 1 111 ? 45.691 11.577 -11.012 1.00 10.83 91 LEU A C 1
ATOM 1480 O O . LEU A 1 111 ? 46.300 12.115 -11.953 1.00 11.46 91 LEU A O 1
ATOM 1496 N N . ALA A 1 112 ? 45.263 12.267 -9.953 1.00 10.64 92 ALA A N 1
ATOM 1497 C CA . ALA A 1 112 ? 45.486 13.701 -9.880 1.00 10.82 92 ALA A CA 1
ATOM 1498 C C . ALA A 1 112 ? 46.976 14.022 -9.894 1.00 10.51 92 ALA A C 1
ATOM 1499 O O . ALA A 1 112 ? 47.421 14.913 -10.630 1.00 10.57 92 ALA A O 1
ATOM 1506 N N . ARG A 1 113 ? 47.768 13.302 -9.094 1.00 10.47 93 ARG A N 1
ATOM 1507 C CA . ARG A 1 113 ? 49.208 13.522 -9.116 1.00 11.18 93 ARG A CA 1
ATOM 1508 C C . ARG A 1 113 ? 49.769 13.320 -10.518 1.00 11.47 93 ARG A C 1
ATOM 1509 O O . ARG A 1 113 ? 50.649 14.069 -10.948 1.00 11.69 93 ARG A O 1
ATOM 1530 N N . SER A 1 114 ? 49.279 12.311 -11.240 1.00 10.73 94 SER A N 1
ATOM 1531 C CA . SER A 1 114 ? 49.813 12.000 -12.562 1.00 11.37 94 SER A CA 1
ATOM 1532 C C . SER A 1 114 ? 49.540 13.099 -13.572 1.00 10.83 94 SER A C 1
ATOM 1533 O O . SER A 1 114 ? 50.216 13.149 -14.613 1.00 11.70 94 SER A O 1
ATOM 1542 N N . LEU A 1 115 ? 48.552 13.952 -13.312 1.00 11.29 95 LEU A N 1
ATOM 1543 C CA . LEU A 1 115 ? 48.211 15.076 -14.169 1.00 11.62 95 LEU A CA 1
ATOM 1544 C C . LEU A 1 115 ? 48.848 16.373 -13.702 1.00 11.87 95 LEU A C 1
ATOM 1545 O O . LEU A 1 115 ? 48.585 17.432 -14.290 1.00 13.24 95 LEU A O 1
ATOM 1561 N N . GLY A 1 116 ? 49.706 16.305 -12.686 1.00 11.60 96 GLY A N 1
ATOM 1562 C CA . GLY A 1 116 ? 50.480 17.443 -12.250 1.00 12.29 96 GLY A CA 1
ATOM 1563 C C . GLY A 1 116 ? 50.010 18.110 -10.974 1.00 12.16 96 GLY A C 1
ATOM 1564 O O . GLY A 1 116 ? 50.611 19.114 -10.570 1.00 12.46 96 GLY A O 1
ATOM 1568 N N . TYR A 1 117 ? 48.975 17.584 -10.310 1.00 11.48 97 TYR A N 1
ATOM 1569 C CA . TYR A 1 117 ? 48.459 18.183 -9.075 1.00 11.58 97 TYR A CA 1
ATOM 1570 C C . TYR A 1 117 ? 49.285 17.674 -7.905 1.00 11.66 97 TYR A C 1
ATOM 1571 O O . TYR A 1 117 ? 48.951 16.686 -7.245 1.00 11.95 97 TYR A O 1
ATOM 1589 N N . THR A 1 118 ? 50.376 18.383 -7.634 1.00 12.36 98 THR A N 1
ATOM 1590 C CA . THR A 1 118 ? 51.335 17.947 -6.625 1.00 13.03 98 THR A CA 1
ATOM 1591 C C . THR A 1 118 ? 50.770 18.024 -5.214 1.00 13.98 98 THR A C 1
ATOM 1592 O O . THR A 1 118 ? 51.349 17.418 -4.299 1.00 16.23 98 THR A O 1
ATOM 1603 N N . GLY A 1 119 ? 49.664 18.736 -5.014 1.00 12.11 99 GLY A N 1
ATOM 1604 C CA . GLY A 1 119 ? 48.998 18.852 -3.735 1.00 12.45 99 GLY A CA 1
ATOM 1605 C C . GLY A 1 119 ? 47.959 17.796 -3.453 1.00 11.78 99 GLY A C 1
ATOM 1606 O O . GLY A 1 119 ? 47.319 17.843 -2.399 1.00 11.99 99 GLY A O 1
ATOM 1610 N N . ALA A 1 120 ? 47.771 16.838 -4.356 1.00 11.90 100 ALA A N 1
ATOM 1611 C CA . ALA A 1 120 ? 46.778 15.795 -4.144 1.00 11.33 100 ALA A CA 1
ATOM 1612 C C . ALA A 1 120 ? 47.230 14.839 -3.050 1.00 10.85 100 ALA A C 1
ATOM 1613 O O . ALA A 1 120 ? 48.368 14.364 -3.051 1.00 12.12 100 ALA A O 1
ATOM 1620 N N . ARG A 1 121 ? 46.321 14.550 -2.124 1.00 10.94 101 ARG A N 1
ATOM 1621 C CA . ARG A 1 121 ? 46.574 13.644 -1.016 1.00 12.05 101 ARG A CA 1
ATOM 1622 C C . ARG A 1 121 ? 45.340 12.781 -0.776 1.00 10.87 101 ARG A C 1
ATOM 1623 O O . ARG A 1 121 ? 44.219 13.236 -0.967 1.00 11.26 101 ARG A O 1
ATOM 1644 N N . ASN A 1 122 ? 45.553 11.548 -0.295 1.00 11.94 102 ASN A N 1
ATOM 1645 C CA . ASN A 1 122 ? 44.473 10.605 -0.009 1.00 11.79 102 ASN A CA 1
ATOM 1646 C C . ASN A 1 122 ? 44.216 10.596 1.489 1.00 10.97 102 ASN A C 1
ATOM 1647 O O . ASN A 1 122 ? 45.142 10.352 2.269 1.00 11.50 102 ASN A O 1
ATOM 1658 N N . TYR A 1 123 ? 42.963 10.820 1.884 1.00 10.88 103 TYR A N 1
ATOM 1659 C CA . TYR A 1 123 ? 42.569 10.576 3.269 1.00 10.32 103 TYR A CA 1
ATOM 1660 C C . TYR A 1 123 ? 42.278 9.072 3.391 1.00 10.54 103 TYR A C 1
ATOM 1661 O O . TYR A 1 123 ? 41.154 8.602 3.212 1.00 11.67 103 TYR A O 1
ATOM 1679 N N . ALA A 1 124 ? 43.339 8.313 3.691 1.00 11.61 104 ALA A N 1
ATOM 1680 C CA . ALA A 1 124 ? 43.266 6.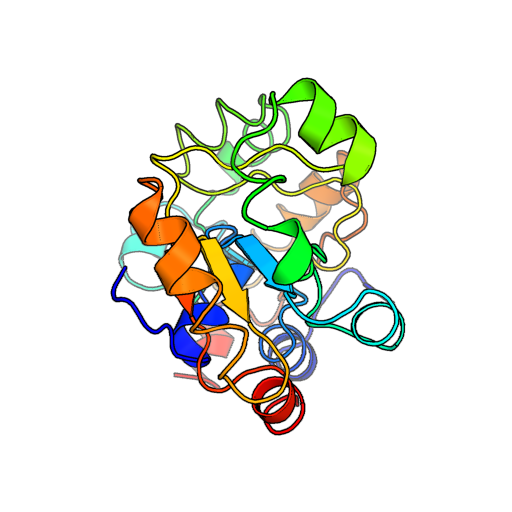851 3.646 1.00 12.80 104 ALA A CA 1
ATOM 1681 C C . ALA A 1 124 ? 42.284 6.279 4.661 1.00 12.78 104 ALA A C 1
ATOM 1682 O O . ALA A 1 124 ? 41.642 5.257 4.390 1.00 14.00 104 ALA A O 1
ATOM 1689 N N . GLY A 1 125 ? 42.144 6.911 5.827 1.00 12.63 105 GLY A N 1
ATOM 1690 C CA . GLY A 1 125 ? 41.155 6.436 6.789 1.00 13.43 105 GLY A CA 1
ATOM 1691 C C . GLY A 1 125 ? 39.750 6.467 6.217 1.00 13.20 105 GLY A C 1
ATOM 1692 O O . GLY A 1 125 ? 38.916 5.607 6.516 1.00 14.71 105 GLY A O 1
ATOM 1696 N N . ALA A 1 126 ? 39.469 7.474 5.394 1.00 12.52 106 ALA A N 1
ATOM 1697 C CA . ALA A 1 126 ? 38.277 7.513 4.546 1.00 12.53 106 ALA A CA 1
ATOM 1698 C C . ALA A 1 126 ? 36.977 7.766 5.315 1.00 12.76 106 ALA A C 1
ATOM 1699 O O . ALA A 1 126 ? 36.988 8.007 6.527 1.00 12.94 106 ALA A O 1
ATOM 1706 N N . TYR A 1 127 ? 35.838 7.740 4.607 1.00 12.37 107 TYR A N 1
ATOM 1707 C CA . TYR A 1 127 ? 34.579 8.162 5.224 1.00 12.92 107 TYR A CA 1
ATOM 1708 C C . TYR A 1 127 ? 34.168 7.262 6.388 1.00 12.96 107 TYR A C 1
ATOM 1709 O O . TYR A 1 127 ? 33.605 7.747 7.371 1.00 13.82 107 TYR A O 1
ATOM 1727 N N . ARG A 1 128 ? 34.433 5.957 6.316 1.00 13.60 108 ARG A N 1
ATOM 1728 C CA . ARG A 1 128 ? 34.056 5.129 7.461 1.00 14.07 108 ARG A CA 1
ATOM 1729 C C . ARG A 1 128 ? 34.821 5.532 8.716 1.00 14.60 108 ARG A C 1
ATOM 1730 O O . ARG A 1 128 ? 34.245 5.559 9.803 1.00 15.12 108 ARG A O 1
ATOM 1751 N N . GLU A 1 129 ? 36.117 5.872 8.592 1.00 14.35 109 GLU A N 1
ATOM 1752 C CA . GLU A 1 129 ? 36.846 6.364 9.760 1.00 13.79 109 GLU A CA 1
ATOM 1753 C C . GLU A 1 129 ? 36.304 7.704 10.201 1.00 13.33 109 GLU A C 1
ATOM 1754 O O . GLU A 1 129 ? 36.151 7.941 11.404 1.00 13.85 109 GLU A O 1
ATOM 1766 N N . TRP A 1 130 ? 36.008 8.587 9.247 1.00 13.22 110 TRP A N 1
ATOM 1767 C CA . TRP A 1 130 ? 35.416 9.866 9.595 1.00 13.51 110 TRP A CA 1
ATOM 1768 C C . TRP A 1 130 ? 34.195 9.657 10.488 1.00 13.63 110 TRP A C 1
ATOM 1769 O O . TRP A 1 130 ? 34.015 10.334 11.502 1.00 14.30 110 TRP A O 1
ATOM 1790 N N . LEU A 1 131 ? 33.324 8.732 10.091 1.00 13.76 111 LEU A N 1
ATOM 1791 C CA . LEU A 1 131 ? 32.110 8.468 10.854 1.00 15.04 111 LEU A CA 1
ATOM 1792 C C . LEU A 1 131 ? 32.413 7.836 12.208 1.00 16.48 111 LEU A C 1
ATOM 1793 O O . LEU A 1 131 ? 31.701 8.094 13.184 1.00 19.57 111 LEU A O 1
ATOM 1809 N N A GLU A 1 132 ? 33.456 6.999 12.263 0.74 16.40 112 GLU A N 1
ATOM 1810 N N B GLU A 1 132 ? 33.436 6.980 12.288 0.26 16.67 112 GLU A N 1
ATOM 1811 C CA A GLU A 1 132 ? 33.852 6.283 13.472 0.74 16.52 112 GLU A CA 1
ATOM 1812 C CA B GLU A 1 132 ? 33.741 6.332 13.560 0.26 17.10 112 GLU A CA 1
ATOM 1813 C C A GLU A 1 132 ? 34.435 7.219 14.519 0.74 17.06 112 GLU A C 1
ATOM 1814 C C B GLU A 1 132 ? 34.340 7.313 14.555 0.26 17.73 112 GLU A C 1
ATOM 1815 O O A GLU A 1 132 ? 34.264 6.994 15.724 0.74 18.18 112 GLU A O 1
ATOM 1816 O O B GLU A 1 132 ? 34.057 7.237 15.756 0.26 18.10 112 GLU A O 1
ATOM 1839 N N . LYS A 1 133 ? 35.165 8.241 14.081 1.00 18.21 113 LYS A N 1
ATOM 1840 C CA . LYS A 1 133 ? 35.857 9.155 14.978 1.00 20.87 113 LYS A CA 1
ATOM 1841 C C . LYS A 1 133 ? 35.101 10.459 15.197 1.00 25.40 113 LYS A C 1
ATOM 1842 O O . LYS A 1 133 ? 35.577 11.316 15.950 1.00 26.65 113 LYS A O 1
ATOM 1861 N N . GLU A 1 134 ? 33.948 10.627 14.559 1.00 30.60 114 GLU A N 1
ATOM 1862 C CA . GLU A 1 134 ? 33.114 11.793 14.803 1.00 96.06 114 GLU A CA 1
ATOM 1863 C C . GLU A 1 134 ? 32.596 11.753 16.235 1.00 124.27 114 GLU A C 1
ATOM 1864 O O . GLU A 1 134 ? 32.227 10.693 16.750 1.00 49.22 114 GLU A O 1
ATOM 1876 N N . SER A 1 135 ? 32.580 12.913 16.884 1.00 48.78 115 SER A N 1
ATOM 1877 C CA . SER A 1 135 ? 32.152 12.995 18.277 1.00 133.07 115 SER A CA 1
ATOM 1878 C C . SER A 1 135 ? 30.663 12.695 18.400 1.00 129.34 115 SER A C 1
ATOM 1879 O O . SER A 1 135 ? 30.272 11.647 18.912 1.00 100.33 115 SER A O 1
ATOM 1887 N N . ALA B 1 22 ? 20.350 27.333 16.845 1.00 49.44 2 ALA B N 1
ATOM 1888 C CA . ALA B 1 22 ? 21.581 26.772 16.299 1.00 67.79 2 ALA B CA 1
ATOM 1889 C C . ALA B 1 22 ? 22.532 27.888 15.883 1.00 77.88 2 ALA B C 1
ATOM 1890 O O . ALA B 1 22 ? 22.098 28.993 15.556 1.00 44.22 2 ALA B O 1
ATOM 1896 N N . GLY B 1 23 ? 23.831 27.594 15.898 1.00 64.23 3 GLY B N 1
ATOM 1897 C CA . GLY B 1 23 ? 24.836 28.583 15.561 1.00 50.71 3 GLY B CA 1
ATOM 1898 C C . GLY B 1 23 ? 24.709 29.842 16.393 1.00 38.24 3 GLY B C 1
ATOM 1899 O O . GLY B 1 23 ? 24.770 30.956 15.868 1.00 36.14 3 GLY B O 1
ATOM 1903 N N . ALA B 1 24 ? 24.543 29.669 17.703 1.00 29.24 4 ALA B N 1
ATOM 1904 C CA . ALA B 1 24 ? 24.310 30.779 18.614 1.00 21.77 4 ALA B CA 1
ATOM 1905 C C . ALA B 1 24 ? 25.587 31.596 18.809 1.00 16.57 4 ALA B C 1
ATOM 1906 O O . ALA B 1 24 ? 26.678 31.173 18.422 1.00 15.62 4 ALA B O 1
ATOM 1913 N N . PRO B 1 25 ? 25.491 32.782 19.419 1.00 14.07 5 PRO B N 1
ATOM 1914 C CA . PRO B 1 25 ? 26.656 33.683 19.419 1.00 14.49 5 PRO B CA 1
ATOM 1915 C C . PRO B 1 25 ? 27.853 33.186 20.197 1.00 12.50 5 PRO B C 1
ATOM 1916 O O . PRO B 1 25 ? 28.955 33.673 19.934 1.00 12.74 5 PRO B O 1
ATOM 1927 N N . THR B 1 26 ? 27.681 32.289 21.165 1.00 11.50 6 THR B N 1
ATOM 1928 C CA . THR B 1 26 ? 28.788 31.679 21.890 1.00 11.12 6 THR B CA 1
ATOM 1929 C C . THR B 1 26 ? 28.855 30.202 21.548 1.00 11.09 6 THR B C 1
ATOM 1930 O O . THR B 1 26 ? 27.826 29.552 21.358 1.00 12.03 6 THR B O 1
ATOM 1941 N N . VAL B 1 27 ? 30.070 29.667 21.498 1.00 10.81 7 VAL B N 1
ATOM 1942 C CA . VAL B 1 27 ? 30.274 28.225 21.427 1.00 10.81 7 VAL B CA 1
ATOM 1943 C C . VAL B 1 27 ? 31.030 27.766 22.671 1.00 10.37 7 VAL B C 1
ATOM 1944 O O . VAL B 1 27 ? 32.022 28.380 23.073 1.00 10.82 7 VAL B O 1
ATOM 1957 N N . SER B 1 28 ? 30.533 26.701 23.298 1.00 10.95 8 SER B N 1
ATOM 1958 C CA . SER B 1 28 ? 31.196 26.075 24.430 1.00 11.20 8 SER B CA 1
ATOM 1959 C C . SER B 1 28 ? 32.299 25.140 23.946 1.00 11.21 8 SER B C 1
ATOM 1960 O O . SER B 1 28 ? 32.308 24.709 22.791 1.00 11.95 8 SER B O 1
ATOM 1968 N N . LEU B 1 29 ? 33.218 24.795 24.844 1.00 11.44 9 LEU B N 1
ATOM 1969 C CA . LEU B 1 29 ? 34.267 23.855 24.468 1.00 11.67 9 LEU B CA 1
ATOM 1970 C C . LEU B 1 29 ? 33.712 22.488 24.086 1.00 12.02 9 LEU B C 1
ATOM 1971 O O . LEU B 1 29 ? 34.176 21.924 23.081 1.00 12.31 9 LEU B O 1
ATOM 1987 N N . PRO B 1 30 ? 32.758 21.898 24.808 1.00 12.75 10 PRO B N 1
ATOM 1988 C CA . PRO B 1 30 ? 32.221 20.612 24.334 1.00 13.73 10 PRO B CA 1
ATOM 1989 C C . PRO B 1 30 ? 31.690 20.686 22.911 1.00 13.84 10 PRO B C 1
ATOM 1990 O O . PRO B 1 30 ? 31.956 19.786 22.101 1.00 14.42 10 PRO B O 1
ATOM 2001 N N . GLU B 1 31 ? 30.953 21.741 22.567 1.00 12.79 11 GLU B N 1
ATOM 2002 C CA . GLU B 1 31 ? 30.459 21.857 21.204 1.00 12.50 11 GLU B CA 1
ATOM 2003 C C . GLU B 1 31 ? 31.600 22.100 20.224 1.00 12.52 11 GLU B C 1
ATOM 2004 O O . GLU B 1 31 ? 31.617 21.517 19.139 1.00 13.81 11 GLU B O 1
ATOM 2016 N N . LEU B 1 32 ? 32.568 22.939 20.585 1.00 12.36 12 LEU B N 1
ATOM 2017 C CA . LEU B 1 32 ? 33.683 23.206 19.693 1.00 12.26 12 LEU B CA 1
ATOM 2018 C C . LEU B 1 32 ? 34.455 21.929 19.384 1.00 12.39 12 LEU B C 1
ATOM 2019 O O . LEU B 1 32 ? 34.835 21.693 18.229 1.00 12.78 12 LEU B O 1
ATOM 2035 N N . ARG B 1 33 ? 34.691 21.093 20.397 1.00 12.81 13 ARG B N 1
ATOM 2036 C CA . ARG B 1 33 ? 35.351 19.810 20.155 1.00 14.29 13 ARG B CA 1
ATOM 2037 C C . ARG B 1 33 ? 34.602 19.004 19.101 1.00 14.20 13 ARG B C 1
ATOM 2038 O O . ARG B 1 33 ? 35.209 18.422 18.192 1.00 14.58 13 ARG B O 1
ATOM 2059 N N A SER B 1 34 ? 33.276 18.963 19.207 0.63 14.01 14 SER B N 1
ATOM 2060 N N B SER B 1 34 ? 33.277 18.934 19.223 0.37 14.07 14 SER B N 1
ATOM 2061 C CA A SER B 1 34 ? 32.470 18.178 18.279 0.63 15.12 14 SER B CA 1
ATOM 2062 C CA B SER B 1 34 ? 32.488 18.172 18.262 0.37 14.78 14 SER B CA 1
ATOM 2063 C C A SER B 1 34 ? 32.495 18.776 16.876 0.63 15.27 14 SER B C 1
ATOM 2064 C C B SER B 1 34 ? 32.589 18.780 16.870 0.37 14.75 14 SER B C 1
ATOM 2065 O O A SER B 1 34 ? 32.523 18.043 15.882 0.63 15.76 14 SER B O 1
ATOM 2066 O O B SER B 1 34 ? 32.789 18.063 15.883 0.37 14.74 14 SER B O 1
ATOM 2081 N N . LEU B 1 35 ? 32.476 20.107 16.774 1.00 14.04 15 LEU B N 1
ATOM 2082 C CA . LEU B 1 35 ? 32.530 20.760 15.474 1.00 14.24 15 LEU B CA 1
ATOM 2083 C C . LEU B 1 35 ? 33.866 20.515 14.792 1.00 14.26 15 LEU B C 1
ATOM 2084 O O . LEU B 1 35 ? 33.916 20.261 13.589 1.00 14.98 15 LEU B O 1
ATOM 2100 N N . LEU B 1 36 ? 34.965 20.616 15.537 1.00 13.65 16 LEU B N 1
ATOM 2101 C CA . LEU B 1 36 ? 36.275 20.376 14.953 1.00 14.70 16 LEU B CA 1
ATOM 2102 C C . LEU B 1 36 ? 36.419 18.925 14.535 1.00 14.92 16 LEU B C 1
ATOM 2103 O O . LEU B 1 36 ? 36.986 18.628 13.479 1.00 16.04 16 LEU B O 1
ATOM 2119 N N . ALA B 1 37 ? 35.905 18.003 15.347 1.00 15.07 17 ALA B N 1
ATOM 2120 C CA . ALA B 1 37 ? 35.991 16.595 14.985 1.00 16.29 17 ALA B CA 1
ATOM 2121 C C . ALA B 1 37 ? 35.233 16.328 13.690 1.00 16.05 17 ALA B C 1
ATOM 2122 O O . ALA B 1 37 ? 35.658 15.503 12.871 1.00 16.43 17 ALA B O 1
ATOM 2129 N N A SER B 1 38 ? 34.109 17.009 13.484 0.62 16.60 18 SER B N 1
ATOM 2130 N N B SER B 1 38 ? 34.111 17.022 13.491 0.38 16.54 18 SER B N 1
ATOM 2131 C CA A SER B 1 38 ? 33.253 16.762 12.332 0.62 17.22 18 SER B CA 1
ATOM 2132 C CA B SER B 1 38 ? 33.213 16.812 12.362 0.38 17.01 18 SER B CA 1
ATOM 2133 C C A SER B 1 38 ? 33.514 17.719 11.175 0.62 17.13 18 SER B C 1
ATOM 2134 C C B SER B 1 38 ? 33.548 17.678 11.154 0.38 16.97 18 SER B C 1
ATOM 2135 O O A SER B 1 38 ? 32.711 17.769 10.237 0.62 18.57 18 SER B O 1
ATOM 2136 O O B SER B 1 38 ? 32.832 17.608 10.147 0.38 18.00 18 SER B O 1
ATOM 2151 N N . GLY B 1 39 ? 34.607 18.481 11.219 1.00 16.20 19 GLY B N 1
ATOM 2152 C CA . GLY B 1 39 ? 34.982 19.321 10.096 1.00 16.62 19 GLY B CA 1
ATOM 2153 C C . GLY B 1 39 ? 34.057 20.480 9.818 1.00 16.14 19 GLY B C 1
ATOM 2154 O O . GLY B 1 39 ? 34.085 21.034 8.727 1.00 17.87 19 GLY B O 1
ATOM 2158 N N . ARG B 1 40 ? 33.258 20.888 10.796 1.00 14.79 20 ARG B N 1
ATOM 2159 C CA . ARG B 1 40 ? 32.202 21.859 10.565 1.00 15.51 20 ARG B CA 1
ATOM 2160 C C . ARG B 1 40 ? 32.565 23.281 10.955 1.00 15.50 20 ARG B C 1
ATOM 2161 O O . ARG B 1 40 ? 31.792 24.190 10.652 1.00 18.00 20 ARG B O 1
ATOM 2182 N N A ALA B 1 41 ? 33.703 23.482 11.614 0.78 14.84 21 ALA B N 1
ATOM 2183 N N B ALA B 1 41 ? 33.691 23.527 11.615 0.22 15.12 21 ALA B N 1
ATOM 2184 C CA A ALA B 1 41 ? 34.118 24.796 12.075 0.78 15.11 21 ALA B CA 1
ATOM 2185 C CA B ALA B 1 41 ? 33.985 24.869 12.106 0.22 14.96 21 ALA B CA 1
ATOM 2186 C C A ALA B 1 41 ? 35.299 25.331 11.274 0.78 14.78 21 ALA B C 1
ATOM 2187 C C B ALA B 1 41 ? 35.321 25.377 11.584 0.22 14.71 21 ALA B C 1
ATOM 2188 O O A ALA B 1 41 ? 36.125 24.584 10.737 0.78 15.65 21 ALA B O 1
ATOM 2189 O O B ALA B 1 41 ? 36.319 24.653 11.600 0.22 14.42 21 ALA B O 1
ATOM 2202 N N . ARG B 1 42 ? 35.338 26.643 11.165 1.00 14.91 22 ARG B N 1
ATOM 2203 C CA . ARG B 1 42 ? 36.579 27.355 10.919 1.00 15.46 22 ARG B CA 1
ATOM 2204 C C . ARG B 1 42 ? 36.989 27.991 12.245 1.00 13.61 22 ARG B C 1
ATOM 2205 O O . ARG B 1 42 ? 36.142 28.359 13.061 1.00 14.90 22 ARG B O 1
ATOM 2226 N N . LEU B 1 43 ? 38.285 28.086 12.478 1.00 12.50 23 LEU B N 1
ATOM 2227 C CA . LEU B 1 43 ? 38.819 28.695 13.685 1.00 12.19 23 LEU B CA 1
ATOM 2228 C C . LEU B 1 43 ? 39.668 29.892 13.315 1.00 10.21 23 LEU B C 1
ATOM 2229 O O . LEU B 1 43 ? 40.527 29.798 12.431 1.00 10.94 23 LEU B O 1
ATOM 2245 N N . PHE B 1 44 ? 39.463 30.984 14.052 1.00 9.91 24 PHE B N 1
ATOM 2246 C CA . PHE B 1 44 ? 40.219 32.219 13.876 1.00 9.40 24 PHE B CA 1
ATOM 2247 C C . PHE B 1 44 ? 40.715 32.705 15.230 1.00 9.71 24 PHE B C 1
ATOM 2248 O O . PHE B 1 44 ? 39.911 33.042 16.112 1.00 10.49 24 PHE B O 1
ATOM 2265 N N . ASP B 1 45 ? 42.040 32.748 15.372 1.00 9.38 25 ASP B N 1
ATOM 2266 C CA . ASP B 1 45 ? 42.700 33.353 16.528 1.00 9.72 25 ASP B CA 1
ATOM 2267 C C . ASP B 1 45 ? 42.806 34.840 16.223 1.00 9.19 25 ASP B C 1
ATOM 2268 O O . ASP B 1 45 ? 43.505 35.234 15.281 1.00 10.06 25 ASP B O 1
ATOM 2277 N N . VAL B 1 46 ? 42.071 35.664 16.972 1.00 9.36 26 VAL B N 1
ATOM 2278 C CA . VAL B 1 46 ? 42.010 37.094 16.703 1.00 9.53 26 VAL B CA 1
ATOM 2279 C C . VAL B 1 46 ? 42.960 37.887 17.588 1.00 9.82 26 VAL B C 1
ATOM 2280 O O . VAL B 1 46 ? 42.863 39.117 17.654 1.00 10.11 26 VAL B O 1
ATOM 2293 N N . ARG B 1 47 ? 43.871 37.209 18.273 1.00 9.61 27 ARG B N 1
ATOM 2294 C CA . ARG B 1 47 ? 44.920 37.894 18.998 1.00 10.01 27 ARG B CA 1
ATOM 2295 C C . ARG B 1 47 ? 45.956 38.458 18.028 1.00 10.73 27 ARG B C 1
ATOM 2296 O O . ARG B 1 47 ? 45.901 38.249 16.812 1.00 10.95 27 ARG B O 1
ATOM 2317 N N . SER B 1 48 ? 46.900 39.210 18.575 1.00 11.21 28 SER B N 1
ATOM 2318 C CA . SER B 1 48 ? 47.971 39.766 17.766 1.00 11.89 28 SER B CA 1
ATOM 2319 C C . SER B 1 48 ? 48.827 38.643 17.184 1.00 11.80 28 SER B C 1
ATOM 2320 O O . SER B 1 48 ? 48.851 37.506 17.694 1.00 12.00 28 SER B O 1
ATOM 2328 N N . ARG B 1 49 ? 49.567 38.984 16.127 1.00 11.53 29 ARG B N 1
ATOM 2329 C CA . ARG B 1 49 ? 50.456 38.011 15.506 1.00 12.18 29 ARG B CA 1
ATOM 2330 C C . ARG B 1 49 ? 51.496 37.480 16.490 1.00 12.57 29 ARG B C 1
ATOM 2331 O O . ARG B 1 49 ? 51.833 36.292 16.452 1.00 13.91 29 ARG B O 1
ATOM 2352 N N . GLU B 1 50 ? 52.020 38.333 17.379 1.00 12.62 30 GLU B N 1
ATOM 2353 C CA . GLU B 1 50 ? 53.006 37.841 18.343 1.00 14.45 30 GLU B CA 1
ATOM 2354 C C . GLU B 1 50 ? 52.395 36.881 19.357 1.00 13.65 30 GLU B C 1
ATOM 2355 O O . GLU B 1 50 ? 53.073 35.956 19.821 1.00 15.35 30 GLU B O 1
ATOM 2367 N N . GLU B 1 51 ? 51.134 37.089 19.731 1.00 12.49 31 GLU B N 1
ATOM 2368 C CA . GLU B 1 51 ? 50.474 36.141 20.619 1.00 12.25 31 GLU B CA 1
ATOM 2369 C C . GLU B 1 51 ? 50.262 34.802 19.928 1.00 12.26 31 GLU B C 1
ATOM 2370 O O . GLU B 1 51 ? 50.578 33.740 20.486 1.00 13.55 31 GLU B O 1
ATOM 2382 N N . ALA B 1 52 ? 49.715 34.829 18.709 1.00 12.31 32 ALA B N 1
ATOM 2383 C CA . ALA B 1 52 ? 49.429 33.579 18.015 1.00 13.19 32 ALA B CA 1
ATOM 2384 C C . ALA B 1 52 ? 50.702 32.825 17.677 1.00 13.99 32 ALA B C 1
ATOM 2385 O O . ALA B 1 52 ? 50.712 31.590 17.692 1.00 15.04 32 ALA B O 1
ATOM 2392 N N . ALA B 1 53 ? 51.791 33.545 17.399 1.00 14.65 33 ALA B N 1
ATOM 2393 C CA . ALA B 1 53 ? 53.046 32.894 17.056 1.00 16.46 33 ALA B CA 1
ATOM 2394 C C . ALA B 1 53 ? 53.575 32.044 18.197 1.00 15.71 33 ALA B C 1
ATOM 2395 O O . ALA B 1 53 ? 54.350 31.108 17.962 1.00 18.22 33 ALA B O 1
ATOM 2402 N N . ALA B 1 54 ? 53.213 32.374 19.433 1.00 14.52 34 ALA B N 1
ATOM 2403 C CA . ALA B 1 54 ? 53.697 31.655 20.598 1.00 15.15 34 ALA B CA 1
ATOM 2404 C C . ALA B 1 54 ? 52.848 30.446 20.946 1.00 14.53 34 ALA B C 1
ATOM 2405 O O . ALA B 1 54 ? 53.152 29.758 21.921 1.00 17.55 34 ALA B O 1
ATOM 2412 N N . GLY B 1 55 ? 51.773 30.202 20.213 1.00 13.88 35 GLY B N 1
ATOM 2413 C CA . GLY B 1 55 ? 50.931 29.051 20.446 1.00 14.31 35 GLY B CA 1
ATOM 2414 C C . GLY B 1 55 ? 49.485 29.407 20.211 1.00 12.94 35 GLY B C 1
ATOM 2415 O O . GLY B 1 55 ? 49.064 30.516 20.541 1.00 13.68 35 GLY B O 1
ATOM 2419 N N . THR B 1 56 ? 48.713 28.473 19.663 1.00 12.39 36 THR B N 1
ATOM 2420 C CA . THR B 1 56 ? 47.317 28.721 19.325 1.00 12.68 36 THR B CA 1
ATOM 2421 C C . THR B 1 56 ? 46.539 27.415 19.470 1.00 12.48 36 THR B C 1
ATOM 2422 O O . THR B 1 56 ? 47.092 26.377 19.837 1.00 14.40 36 THR B O 1
ATOM 2433 N N . ILE B 1 57 ? 45.240 27.483 19.216 1.00 11.95 37 ILE B N 1
ATOM 2434 C CA . ILE B 1 57 ? 44.421 26.272 19.133 1.00 12.73 37 ILE B CA 1
ATOM 2435 C C . ILE B 1 57 ? 44.721 25.587 17.804 1.00 12.86 37 ILE B C 1
ATOM 2436 O O . ILE B 1 57 ? 44.707 26.255 16.752 1.00 12.70 37 ILE B O 1
ATOM 2452 N N . PRO B 1 58 ? 45.032 24.287 17.797 1.00 14.81 38 PRO B N 1
ATOM 2453 C CA . PRO B 1 58 ? 45.329 23.611 16.523 1.00 16.11 38 PRO B CA 1
ATOM 2454 C C . PRO B 1 58 ? 44.229 23.837 15.493 1.00 14.86 38 PRO B C 1
ATOM 2455 O O . PRO B 1 58 ? 43.041 23.671 15.785 1.00 15.91 38 PRO B O 1
ATOM 2466 N N . GLY B 1 59 ? 44.627 24.226 14.280 1.00 15.15 39 GLY B N 1
ATOM 2467 C CA . GLY B 1 59 ? 43.671 24.537 13.242 1.00 15.56 39 GLY B CA 1
ATOM 2468 C C . GLY B 1 59 ? 43.266 25.989 13.142 1.00 13.75 39 GLY B C 1
ATOM 2469 O O . GLY B 1 59 ? 42.538 26.350 12.199 1.00 15.53 39 GLY B O 1
ATOM 2473 N N . ALA B 1 60 ? 43.732 26.850 14.047 1.00 11.98 40 ALA B N 1
ATOM 2474 C CA . ALA B 1 60 ? 43.309 28.244 14.008 1.00 10.88 40 ALA B CA 1
ATOM 2475 C C . ALA B 1 60 ? 44.134 29.065 13.027 1.00 10.74 40 ALA B C 1
ATOM 2476 O O . ALA B 1 60 ? 45.366 29.029 13.052 1.00 13.05 40 ALA B O 1
ATOM 2483 N N . LEU B 1 61 ? 43.442 29.867 12.235 1.00 10.48 41 LEU B N 1
ATOM 2484 C CA . LEU B 1 61 ? 44.057 30.857 11.363 1.00 10.49 41 LEU B CA 1
ATOM 2485 C C . LEU B 1 61 ? 44.151 32.178 12.119 1.00 10.21 41 LEU B C 1
ATOM 2486 O O . LEU 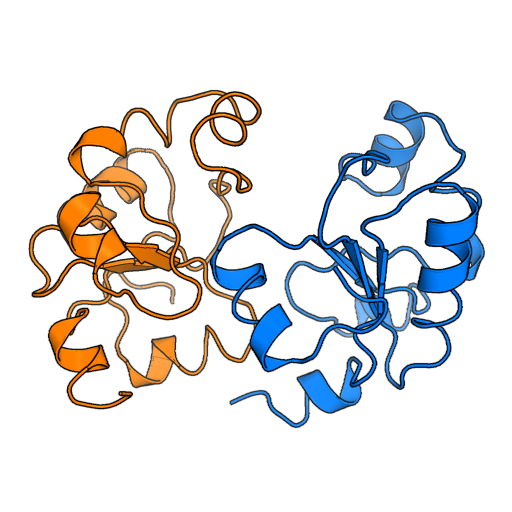B 1 61 ? 43.165 32.611 12.717 1.00 10.27 41 LEU B O 1
ATOM 2502 N N . ASN B 1 62 ? 45.328 32.800 12.143 1.00 10.53 42 ASN B N 1
ATOM 2503 C CA . ASN B 1 62 ? 45.500 34.051 12.886 1.00 10.51 42 ASN B CA 1
ATOM 2504 C C . ASN B 1 62 ? 45.073 35.231 12.019 1.00 10.13 42 ASN B C 1
ATOM 2505 O O . ASN B 1 62 ? 45.739 35.559 11.022 1.00 11.10 42 ASN B O 1
ATOM 2516 N N . ILE B 1 63 ? 43.970 35.874 12.401 1.00 9.97 43 ILE B N 1
ATOM 2517 C CA . ILE B 1 63 ? 43.565 37.164 11.834 1.00 10.22 43 ILE B CA 1
ATOM 2518 C C . ILE B 1 63 ? 43.352 38.093 13.023 1.00 10.33 43 ILE B C 1
ATOM 2519 O O . ILE B 1 63 ? 42.282 38.053 13.655 1.00 10.53 43 ILE B O 1
ATOM 2535 N N . PRO B 1 64 ? 44.342 38.890 13.396 1.00 10.36 44 PRO B N 1
ATOM 2536 C CA . PRO B 1 64 ? 44.149 39.822 14.513 1.00 11.26 44 PRO B CA 1
ATOM 2537 C C . PRO B 1 64 ? 42.871 40.629 14.338 1.00 10.99 44 PRO B C 1
ATOM 2538 O O . PRO B 1 64 ? 42.508 41.024 13.234 1.00 11.14 44 PRO B O 1
ATOM 2549 N N . VAL B 1 65 ? 42.202 40.914 15.454 1.00 11.63 45 VAL B N 1
ATOM 2550 C CA . VAL B 1 65 ? 40.917 41.595 15.348 1.00 12.52 45 VAL B CA 1
ATOM 2551 C C . VAL B 1 65 ? 41.043 42.921 14.605 1.00 12.76 45 VAL B C 1
ATOM 2552 O O . VAL B 1 65 ? 40.124 43.310 13.884 1.00 13.53 45 VAL B O 1
ATOM 2565 N N . SER B 1 66 ? 42.170 43.618 14.728 1.00 13.18 46 SER B N 1
ATOM 2566 C CA . SER B 1 66 ? 42.316 44.891 14.028 1.00 15.58 46 SER B CA 1
ATOM 2567 C C . SER B 1 66 ? 42.480 44.731 12.517 1.00 14.48 46 SER B C 1
ATOM 2568 O O . SER B 1 66 ? 42.344 45.720 11.789 1.00 17.00 46 SER B O 1
ATOM 2576 N N . GLU B 1 67 ? 42.772 43.523 12.027 1.00 12.54 47 GLU B N 1
ATOM 2577 C CA . GLU B 1 67 ? 42.822 43.214 10.601 1.00 11.88 47 GLU B CA 1
ATOM 2578 C C . GLU B 1 67 ? 41.521 42.624 10.076 1.00 11.47 47 GLU B C 1
ATOM 2579 O O . GLU B 1 67 ? 41.370 42.473 8.865 1.00 11.95 47 GLU B O 1
ATOM 2591 N N . LEU B 1 68 ? 40.597 42.247 10.962 1.00 11.50 48 LEU B N 1
ATOM 2592 C CA . LEU B 1 68 ? 39.497 41.379 10.554 1.00 11.40 48 LEU B CA 1
ATOM 2593 C C . LEU B 1 68 ? 38.513 42.083 9.619 1.00 11.65 48 LEU B C 1
ATOM 2594 O O . LEU B 1 68 ? 37.992 41.460 8.691 1.00 12.27 48 LEU B O 1
ATOM 2610 N N . GLU B 1 69 ? 38.206 43.357 9.861 1.00 12.51 49 GLU B N 1
ATOM 2611 C CA . GLU B 1 69 ? 37.293 44.062 8.971 1.00 13.58 49 GLU B CA 1
ATOM 2612 C C . GLU B 1 69 ? 37.819 44.042 7.540 1.00 13.23 49 GLU B C 1
ATOM 2613 O O . GLU B 1 69 ? 37.079 43.751 6.592 1.00 14.60 49 GLU B O 1
ATOM 2625 N N A SER B 1 70 ? 39.106 44.347 7.359 0.55 12.71 50 SER B N 1
ATOM 2626 N N B SER B 1 70 ? 39.096 44.381 7.368 0.22 13.32 50 SER B N 1
ATOM 2627 N N C SER B 1 70 ? 39.108 44.340 7.363 0.23 13.22 50 SER B N 1
ATOM 2628 C CA A SER B 1 70 ? 39.672 44.321 6.016 0.55 13.19 50 SER B CA 1
ATOM 2629 C CA B SER B 1 70 ? 39.716 44.320 6.050 0.22 13.90 50 SER B CA 1
ATOM 2630 C CA C SER B 1 70 ? 39.688 44.329 6.024 0.23 13.74 50 SER B CA 1
ATOM 2631 C C A SER B 1 70 ? 39.725 42.906 5.460 0.5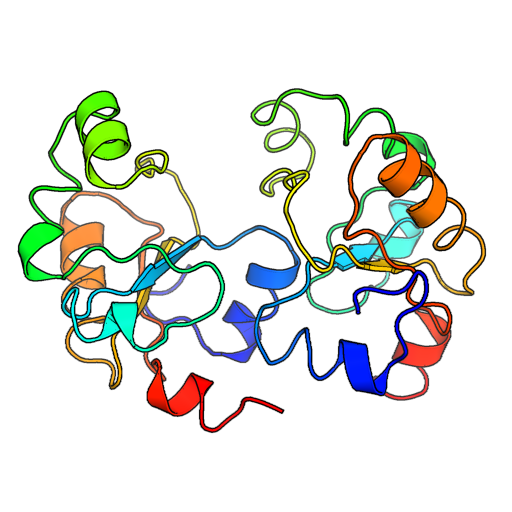5 12.63 50 SER B C 1
ATOM 2632 C C B SER B 1 70 ? 39.658 42.907 5.489 0.22 13.50 50 SER B C 1
ATOM 2633 C C C SER B 1 70 ? 39.754 42.915 5.457 0.23 13.47 50 SER B C 1
ATOM 2634 O O A SER B 1 70 ? 39.488 42.694 4.269 0.55 13.30 50 SER B O 1
ATOM 2635 O O B SER B 1 70 ? 39.264 42.694 4.337 0.22 14.01 50 SER B O 1
ATOM 2636 O O C SER B 1 70 ? 39.550 42.713 4.255 0.23 13.94 50 SER B O 1
ATOM 2658 N N . ALA B 1 71 ? 40.048 41.924 6.302 1.00 12.86 51 ALA B N 1
ATOM 2659 C CA . ALA B 1 71 ? 40.108 40.542 5.840 1.00 12.46 51 ALA B CA 1
ATOM 2660 C C . ALA B 1 71 ? 38.758 40.067 5.324 1.00 12.00 51 ALA B C 1
ATOM 2661 O O . ALA B 1 71 ? 38.689 39.356 4.326 1.00 12.99 51 ALA B O 1
ATOM 2670 N N . LEU B 1 72 ? 37.671 40.428 6.011 1.00 12.04 52 LEU B N 1
ATOM 2671 C CA . LEU B 1 72 ? 36.350 39.999 5.583 1.00 13.42 52 LEU B CA 1
ATOM 2672 C C . LEU B 1 72 ? 35.826 40.791 4.390 1.00 15.19 52 LEU B C 1
ATOM 2673 O O . LEU B 1 72 ? 34.908 40.322 3.710 1.00 17.37 52 LEU B O 1
ATOM 2689 N N A GLN B 1 73 ? 36.385 41.981 4.135 0.77 15.49 53 GLN B N 1
ATOM 2690 N N B GLN B 1 73 ? 36.397 41.947 4.080 0.23 15.60 53 GLN B N 1
ATOM 2691 C CA A GLN B 1 73 ? 35.989 42.830 3.014 0.77 16.56 53 GLN B CA 1
ATOM 2692 C CA B GLN B 1 73 ? 35.930 42.718 2.938 0.23 16.26 53 GLN B CA 1
ATOM 2693 C C A GLN B 1 73 ? 36.807 42.568 1.753 0.77 16.14 53 GLN B C 1
ATOM 2694 C C B GLN B 1 73 ? 36.879 42.690 1.756 0.23 15.90 53 GLN B C 1
ATOM 2695 O O A GLN B 1 73 ? 36.324 42.860 0.656 0.77 17.38 53 GLN B O 1
ATOM 2696 O O B GLN B 1 73 ? 36.575 43.302 0.729 0.23 15.29 53 GLN B O 1
ATOM 2723 N N . MET B 1 74 ? 38.017 42.022 1.865 1.00 16.83 54 MET B N 1
ATOM 2724 C CA . MET B 1 74 ? 38.937 41.981 0.734 1.00 16.88 54 MET B CA 1
ATOM 2725 C C . MET B 1 74 ? 38.587 40.849 -0.239 1.00 17.29 54 MET B C 1
ATOM 2726 O O . MET B 1 74 ? 37.839 39.927 0.081 1.00 18.85 54 MET B O 1
ATOM 2740 N N . GLU B 1 75 ? 39.114 40.949 -1.460 1.00 17.58 55 GLU B N 1
ATOM 2741 C CA . GLU B 1 75 ? 38.856 39.914 -2.452 1.00 18.89 55 GLU B CA 1
ATOM 2742 C C . GLU B 1 75 ? 39.460 38.574 -2.023 1.00 18.33 55 GLU B C 1
ATOM 2743 O O . GLU B 1 75 ? 40.493 38.538 -1.350 1.00 16.95 55 GLU B O 1
ATOM 2755 N N . PRO B 1 76 ? 38.852 37.447 -2.424 1.00 19.33 56 PRO B N 1
ATOM 2756 C CA . PRO B 1 76 ? 39.413 36.139 -2.029 1.00 18.24 56 PRO B CA 1
ATOM 2757 C C . PRO B 1 76 ? 40.880 35.946 -2.379 1.00 16.54 56 PRO B C 1
ATOM 2758 O O . PRO B 1 76 ? 41.626 35.392 -1.558 1.00 15.53 56 PRO B O 1
ATOM 2769 N N . ALA B 1 77 ? 41.322 36.380 -3.561 1.00 16.94 57 ALA B N 1
ATOM 2770 C CA . ALA B 1 77 ? 42.731 36.234 -3.901 1.00 16.98 57 ALA B CA 1
ATOM 2771 C C . ALA B 1 77 ? 43.622 37.044 -2.962 1.00 15.90 57 ALA B C 1
ATOM 2772 O O . ALA B 1 77 ? 44.738 36.622 -2.644 1.00 16.59 57 ALA B O 1
ATOM 2779 N N . ALA B 1 78 ? 43.172 38.232 -2.552 1.00 14.68 58 ALA B N 1
ATOM 2780 C CA . ALA B 1 78 ? 43.956 39.036 -1.616 1.00 13.76 58 ALA B CA 1
ATOM 2781 C C . ALA B 1 78 ? 44.008 38.372 -0.248 1.00 12.63 58 ALA B C 1
ATOM 2782 O O . ALA B 1 78 ? 45.037 38.413 0.438 1.00 12.67 58 ALA B O 1
ATOM 2789 N N . PHE B 1 79 ? 42.906 37.746 0.158 1.00 12.66 59 PHE B N 1
ATOM 2790 C CA . PHE B 1 79 ? 42.893 37.022 1.422 1.00 11.68 59 PHE B CA 1
ATOM 2791 C C . PHE B 1 79 ? 43.886 35.867 1.377 1.00 12.33 59 PHE B C 1
ATOM 2792 O O . PHE B 1 79 ? 44.666 35.665 2.313 1.00 12.30 59 PHE B O 1
ATOM 2809 N N A GLN B 1 80 ? 43.880 35.105 0.287 0.61 13.26 60 GLN B N 1
ATOM 2810 N N B GLN B 1 80 ? 43.866 35.084 0.294 0.39 12.73 60 GLN B N 1
ATOM 2811 C CA A GLN B 1 80 ? 44.818 33.996 0.148 0.61 13.99 60 GLN B CA 1
ATOM 2812 C CA B GLN B 1 80 ? 44.828 33.992 0.142 0.39 12.89 60 GLN B CA 1
ATOM 2813 C C A GLN B 1 80 ? 46.265 34.482 0.169 0.61 13.18 60 GLN B C 1
ATOM 2814 C C B GLN B 1 80 ? 46.261 34.510 0.210 0.39 12.54 60 GLN B C 1
ATOM 2815 O O A GLN B 1 80 ? 47.137 33.839 0.762 0.61 13.97 60 GLN B O 1
ATOM 2816 O O B GLN B 1 80 ? 47.114 33.934 0.892 0.39 12.81 60 GLN B O 1
ATOM 2843 N N . ALA B 1 81 ? 46.549 35.598 -0.504 1.00 12.68 61 ALA B N 1
ATOM 2844 C CA . ALA B 1 81 ? 47.914 36.117 -0.527 1.00 12.96 61 ALA B CA 1
ATOM 2845 C C . ALA B 1 81 ? 48.391 36.503 0.869 1.00 12.58 61 ALA B C 1
ATOM 2846 O O . ALA B 1 81 ? 49.557 36.277 1.220 1.00 13.69 61 ALA B O 1
ATOM 2853 N N . LEU B 1 82 ? 47.527 37.135 1.664 1.00 12.06 62 LEU B N 1
ATOM 2854 C CA . LEU B 1 82 ? 47.983 37.617 2.964 1.00 11.96 62 LEU B CA 1
ATOM 2855 C C . LEU B 1 82 ? 47.988 36.518 4.017 1.00 12.05 62 LEU B C 1
ATOM 2856 O O . LEU B 1 82 ? 48.924 36.431 4.829 1.00 12.57 62 LEU B O 1
ATOM 2872 N N . TYR B 1 83 ? 46.933 35.692 4.047 1.00 11.80 63 TYR B N 1
ATOM 2873 C CA . TYR B 1 83 ? 46.711 34.737 5.128 1.00 11.93 63 TYR B CA 1
ATOM 2874 C C . TYR B 1 83 ? 47.031 33.296 4.755 1.00 12.55 63 TYR B C 1
ATOM 2875 O O . TYR B 1 83 ? 47.040 32.432 5.637 1.00 13.49 63 TYR B O 1
ATOM 2893 N N . SER B 1 84 ? 47.289 33.020 3.476 1.00 12.69 64 SER B N 1
ATOM 2894 C CA . SER B 1 84 ? 47.663 31.680 3.026 1.00 13.98 64 SER B CA 1
ATOM 2895 C C . SER B 1 84 ? 46.601 30.644 3.380 1.00 13.49 64 SER B C 1
ATOM 2896 O O . SER B 1 84 ? 46.914 29.527 3.805 1.00 14.66 64 SER B O 1
ATOM 2904 N N . ALA B 1 85 ? 45.339 31.014 3.193 1.00 12.32 65 ALA B N 1
ATOM 2905 C CA . ALA B 1 85 ? 44.184 30.167 3.479 1.00 12.47 65 ALA B CA 1
ATOM 2906 C C . ALA B 1 85 ? 43.018 30.746 2.688 1.00 12.23 65 ALA B C 1
ATOM 2907 O O . ALA B 1 85 ? 43.087 31.868 2.182 1.00 13.05 65 ALA B O 1
ATOM 2914 N N . GLU B 1 86 ? 41.940 29.981 2.593 1.00 12.55 66 GLU B N 1
ATOM 2915 C CA . GLU B 1 86 ? 40.769 30.398 1.842 1.00 13.59 66 GLU B CA 1
ATOM 2916 C C . GLU B 1 86 ? 39.888 31.327 2.675 1.00 12.72 66 GLU B C 1
ATOM 2917 O O . GLU B 1 86 ? 39.618 31.070 3.851 1.00 12.83 66 GLU B O 1
ATOM 2929 N N . LYS B 1 87 ? 39.423 32.399 2.044 1.00 12.52 67 LYS B N 1
ATOM 2930 C CA . LYS B 1 87 ? 38.512 33.322 2.713 1.00 12.81 67 LYS B CA 1
ATOM 2931 C C . LYS B 1 87 ? 37.229 32.587 3.109 1.00 12.92 67 LYS B C 1
ATOM 2932 O O . LYS B 1 87 ? 36.682 31.819 2.310 1.00 13.70 67 LYS B O 1
ATOM 2951 N N . PRO B 1 88 ? 36.701 32.809 4.312 1.00 12.92 68 PRO B N 1
ATOM 2952 C CA . PRO B 1 88 ? 35.412 32.203 4.662 1.00 13.97 68 PRO B CA 1
ATOM 2953 C C . PRO B 1 88 ? 34.294 32.800 3.832 1.00 14.71 68 PRO B C 1
ATOM 2954 O O . PRO B 1 88 ? 34.416 33.875 3.248 1.00 15.24 68 PRO B O 1
ATOM 2965 N N . LYS B 1 89 ? 33.181 32.077 3.794 1.00 15.87 69 LYS B N 1
ATOM 2966 C CA . LYS B 1 89 ? 32.015 32.458 3.013 1.00 17.15 69 LYS B CA 1
ATOM 2967 C C . LYS B 1 89 ? 30.900 32.905 3.947 1.00 16.41 69 LYS B C 1
ATOM 2968 O O . LYS B 1 89 ? 30.795 32.430 5.081 1.00 15.76 69 LYS B O 1
ATOM 2987 N N . LEU B 1 90 ? 30.043 33.808 3.447 1.00 17.05 70 LEU B N 1
ATOM 2988 C CA . LEU B 1 90 ? 28.945 34.316 4.268 1.00 18.08 70 LEU B CA 1
ATOM 2989 C C . LEU B 1 90 ? 28.071 33.202 4.786 1.00 18.56 70 LEU B C 1
ATOM 2990 O O . LEU B 1 90 ? 27.528 33.296 5.892 1.00 20.17 70 LEU B O 1
ATOM 3006 N N A GLU B 1 91 ? 27.923 32.150 3.991 0.61 18.07 71 GLU B N 1
ATOM 3007 N N B GLU B 1 91 ? 27.890 32.148 4.004 0.33 17.60 71 GLU B N 1
ATOM 3008 N N C GLU B 1 91 ? 27.892 32.145 4.000 0.06 17.54 71 GLU B N 1
ATOM 3009 C CA A GLU B 1 91 ? 27.039 31.033 4.265 0.61 18.72 71 GLU B CA 1
ATOM 3010 C CA B GLU B 1 91 ? 26.980 31.085 4.394 0.33 17.35 71 GLU B CA 1
ATOM 3011 C CA C GLU B 1 91 ? 26.994 31.061 4.369 0.06 16.72 71 GLU B CA 1
ATOM 3012 C C A GLU B 1 91 ? 27.662 29.996 5.196 0.61 17.52 71 GLU B C 1
ATOM 3013 C C B GLU B 1 91 ? 27.634 30.038 5.290 0.33 16.24 71 GLU B C 1
ATOM 3014 C C C GLU B 1 91 ? 27.672 29.973 5.188 0.06 16.14 71 GLU B C 1
ATOM 3015 O O A GLU B 1 91 ? 26.974 29.046 5.582 0.61 19.56 71 GLU B O 1
ATOM 3016 O O B GLU B 1 91 ? 26.945 29.124 5.751 0.33 17.02 71 GLU B O 1
ATOM 3017 O O C GLU B 1 91 ? 27.038 28.952 5.474 0.06 16.49 71 GLU B O 1
ATOM 3051 N N . ASP B 1 92 ? 28.931 30.154 5.572 1.00 15.42 72 ASP B N 1
ATOM 3052 C CA . ASP B 1 92 ? 29.581 29.177 6.430 1.00 16.03 72 ASP B CA 1
ATOM 3053 C C . ASP B 1 92 ? 28.888 29.181 7.779 1.00 15.42 72 ASP B C 1
ATOM 3054 O O . ASP B 1 92 ? 28.571 30.230 8.341 1.00 17.34 72 ASP B O 1
ATOM 3065 N N A GLU B 1 93 ? 28.640 27.981 8.320 0.49 16.29 73 GLU B N 1
ATOM 3066 N N B GLU B 1 93 ? 28.663 28.001 8.290 0.51 15.50 73 GLU B N 1
ATOM 3067 C CA A GLU B 1 93 ? 27.734 27.820 9.462 0.49 17.05 73 GLU B CA 1
ATOM 3068 C CA B GLU B 1 93 ? 28.306 27.901 9.681 0.51 16.03 73 GLU B CA 1
ATOM 3069 C C A GLU B 1 93 ? 28.387 28.014 10.828 0.49 15.24 73 GLU B C 1
ATOM 3070 C C B GLU B 1 93 ? 29.580 27.775 10.505 0.51 14.83 73 GLU B C 1
ATOM 3071 O O A GLU B 1 93 ? 27.692 28.379 11.782 0.49 15.97 73 GLU B O 1
ATOM 3072 O O B GLU B 1 93 ? 30.649 27.439 9.995 0.51 15.11 73 GLU B O 1
ATOM 3095 N N A HIS B 1 94 ? 29.691 27.781 10.962 0.49 13.40 74 HIS B N 1
ATOM 3096 N N B HIS B 1 94 ? 29.466 28.138 11.777 0.51 13.02 74 HIS B N 1
ATOM 3097 C CA A HIS B 1 94 ? 30.368 27.903 12.253 0.49 12.93 74 HIS B CA 1
ATOM 3098 C CA B HIS B 1 94 ? 30.492 27.882 12.783 0.51 12.68 74 HIS B CA 1
ATOM 3099 C C A HIS B 1 94 ? 31.740 28.514 11.992 0.49 12.89 74 HIS B C 1
ATOM 3100 C C B HIS B 1 94 ? 31.840 28.494 12.403 0.51 11.43 74 HIS B C 1
ATOM 3101 O O A HIS B 1 94 ? 32.675 27.824 11.585 0.49 14.74 74 HIS B O 1
ATOM 3102 O O B HIS B 1 94 ? 32.872 27.814 12.393 0.51 10.60 74 HIS B O 1
ATOM 3129 N N . LEU B 1 95 ? 31.829 29.813 12.168 1.00 11.36 75 LEU B N 1
ATOM 3130 C CA . LEU B 1 95 ? 33.072 30.566 12.033 1.00 10.92 75 LEU B CA 1
ATOM 3131 C C . LEU B 1 95 ? 33.408 31.002 13.451 1.00 10.40 75 LEU B C 1
ATOM 3132 O O . LEU B 1 95 ? 32.794 31.933 13.981 1.00 11.34 75 LEU B O 1
ATOM 3148 N N . VAL B 1 96 ? 34.352 30.304 14.083 1.00 9.88 76 VAL B N 1
ATOM 3149 C CA . VAL B 1 96 ? 34.622 30.451 15.509 1.00 9.87 76 VAL B CA 1
ATOM 3150 C C . VAL B 1 96 ? 35.830 31.350 15.719 1.00 9.45 76 VAL B C 1
ATOM 3151 O O . VAL B 1 96 ? 36.937 31.031 15.275 1.00 10.57 76 VAL B O 1
ATOM 3164 N N . PHE B 1 97 ? 35.607 32.455 16.417 1.00 9.43 77 PHE B N 1
ATOM 3165 C CA . PHE B 1 97 ? 36.629 33.425 16.765 1.00 9.46 77 PHE B CA 1
ATOM 3166 C C . PHE B 1 97 ? 37.005 33.276 18.229 1.00 9.24 77 PHE B C 1
ATOM 3167 O O . PHE B 1 97 ? 36.160 32.967 19.073 1.00 9.91 77 PHE B O 1
ATOM 3184 N N . PHE B 1 98 ? 38.275 33.525 18.550 1.00 9.33 78 PHE B N 1
ATOM 3185 C CA . PHE B 1 98 ? 38.677 33.474 19.948 1.00 9.32 78 PHE B CA 1
ATOM 3186 C C . PHE B 1 98 ? 39.891 34.350 20.201 1.00 9.21 78 PHE B C 1
ATOM 3187 O O . PHE B 1 98 ? 40.744 34.529 19.327 1.00 9.34 78 PHE B O 1
ATOM 3204 N N . CYS B 1 99 ? 39.980 34.842 21.445 1.00 9.34 79 CYS B N 1
ATOM 3205 C CA . CYS B 1 99 ? 41.225 35.395 21.961 1.00 9.22 79 CYS B CA 1
ATOM 3206 C C . CYS B 1 99 ? 41.673 34.547 23.150 1.00 9.89 79 CYS B C 1
ATOM 3207 O O . CYS B 1 99 ? 41.399 33.342 23.176 1.00 10.51 79 CYS B O 1
ATOM 3215 N N . GLN B 1 100 ? 42.391 35.125 24.120 1.00 9.63 80 GLN B N 1
ATOM 3216 C CA . GLN B 1 100 ? 42.818 34.344 25.271 1.00 10.18 80 GLN B CA 1
ATOM 3217 C C . GLN B 1 100 ? 41.833 34.389 26.423 1.00 10.25 80 GLN B C 1
ATOM 3218 O O . GLN B 1 100 ? 41.896 33.516 27.293 1.00 11.09 80 GLN B O 1
ATOM 3232 N N . MET B 1 101 ? 40.922 35.358 26.454 1.00 10.69 81 MET B N 1
ATOM 3233 C CA . MET B 1 101 ? 40.020 35.494 27.590 1.00 11.84 81 MET B CA 1
ATOM 3234 C C . MET B 1 101 ? 38.607 35.937 27.228 1.00 11.61 81 MET B C 1
ATOM 3235 O O . MET B 1 101 ? 37.787 36.092 28.149 1.00 13.16 81 MET B O 1
ATOM 3249 N N . GLY B 1 102 ? 38.273 36.075 25.939 1.00 11.00 82 GLY B N 1
ATOM 3250 C CA . GLY B 1 102 ? 36.912 36.244 25.471 1.00 11.44 82 GLY B CA 1
ATOM 3251 C C . GLY B 1 102 ? 36.604 37.599 24.843 1.00 11.55 82 GLY B C 1
ATOM 3252 O O . GLY B 1 102 ? 35.738 37.681 23.967 1.00 12.64 82 GLY B O 1
ATOM 3256 N N A LYS B 1 103 ? 37.322 38.645 25.255 0.26 12.13 83 LYS B N 1
ATOM 3257 N N B LYS B 1 103 ? 37.267 38.670 25.286 0.74 11.93 83 LYS B N 1
ATOM 3258 C CA A LYS B 1 103 ? 36.890 40.009 24.974 0.26 12.85 83 LYS B CA 1
ATOM 3259 C CA B LYS B 1 103 ? 36.810 40.012 24.916 0.74 12.82 83 LYS B CA 1
ATOM 3260 C C A LYS B 1 103 ? 37.099 40.381 23.504 0.26 11.94 83 LYS B C 1
ATOM 3261 C C B LYS B 1 103 ? 37.070 40.342 23.449 0.74 11.64 83 LYS B C 1
ATOM 3262 O O A LYS B 1 103 ? 36.203 40.943 22.864 0.26 12.20 83 LYS B O 1
ATOM 3263 O O B LYS B 1 103 ? 36.190 40.877 22.759 0.74 12.35 83 LYS B O 1
ATOM 3300 N N . ARG B 1 104 ? 38.291 40.110 22.959 1.00 11.45 84 ARG B N 1
ATOM 3301 C CA . ARG B 1 104 ? 38.536 40.337 21.532 1.00 11.10 84 ARG B CA 1
ATOM 3302 C C . ARG B 1 104 ? 37.806 39.319 20.672 1.00 10.76 84 ARG B C 1
ATOM 3303 O O . ARG B 1 104 ? 37.364 39.648 19.572 1.00 10.85 84 ARG B O 1
ATOM 3324 N N . GLY B 1 105 ? 37.648 38.088 21.155 1.00 10.68 85 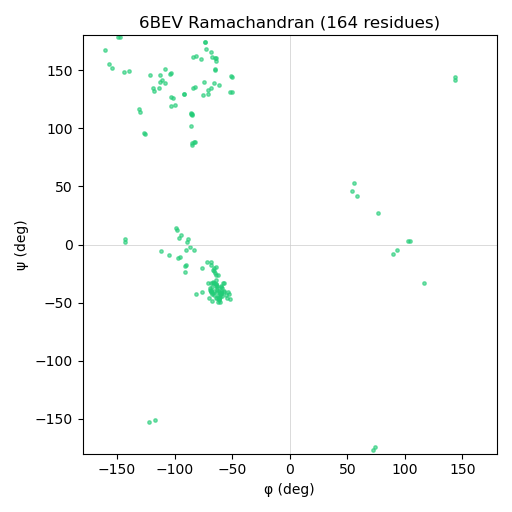GLY B N 1
ATOM 3325 C CA . GLY B 1 105 ? 36.826 37.132 20.428 1.00 10.48 85 GLY B CA 1
ATOM 3326 C C . GLY B 1 105 ? 35.396 37.612 20.263 1.00 10.49 85 GLY B C 1
ATOM 3327 O O . GLY B 1 105 ? 34.804 37.500 19.178 1.00 10.91 85 GLY B O 1
ATOM 3331 N N . LEU B 1 106 ? 34.834 38.195 21.325 1.00 10.85 86 LEU B N 1
ATOM 3332 C CA . LEU B 1 106 ? 33.491 38.768 21.248 1.00 11.01 86 LEU B CA 1
ATOM 3333 C C . LEU B 1 106 ? 33.446 39.925 20.248 1.00 11.07 86 LEU B C 1
ATOM 3334 O O . LEU B 1 106 ? 32.547 40.007 19.404 1.00 11.60 86 LEU B O 1
ATOM 3350 N N A GLN B 1 107 ? 34.423 40.828 20.330 0.53 11.22 87 GLN B N 1
ATOM 3351 N N B GLN B 1 107 ? 34.418 40.838 20.332 0.47 11.41 87 GLN B N 1
ATOM 3352 C CA A GLN B 1 107 ? 34.489 41.940 19.388 0.53 11.99 87 GLN B CA 1
ATOM 3353 C CA B GLN B 1 107 ? 34.488 41.942 19.376 0.47 12.20 87 GLN B CA 1
ATOM 3354 C C A GLN B 1 107 ? 34.536 41.436 17.949 0.53 11.24 87 GLN B C 1
ATOM 3355 C C B GLN B 1 107 ? 34.513 41.418 17.946 0.47 11.42 87 GLN B C 1
ATOM 3356 O O A GLN B 1 107 ? 33.848 41.972 17.068 0.53 11.50 87 GLN B O 1
ATOM 3357 O O B GLN B 1 107 ? 33.787 41.909 17.071 0.47 11.94 87 GLN B O 1
ATOM 3384 N N . ALA B 1 108 ? 35.361 40.419 17.692 1.00 10.87 88 ALA B N 1
ATOM 3385 C CA . ALA B 1 108 ? 35.500 39.880 16.347 1.00 11.09 88 ALA B CA 1
ATOM 3386 C C . ALA B 1 108 ? 34.210 39.234 15.874 1.00 10.55 88 ALA B C 1
ATOM 3387 O O . ALA B 1 108 ? 33.832 39.371 14.700 1.00 10.72 88 ALA B O 1
ATOM 3394 N N . THR B 1 109 ? 33.534 38.519 16.771 1.00 10.50 89 THR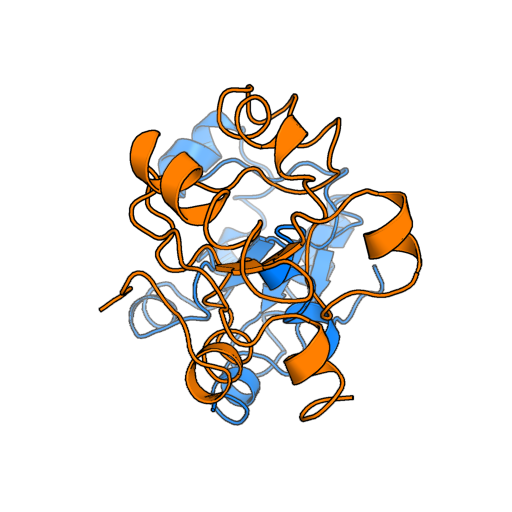 B N 1
ATOM 3395 C CA . THR B 1 109 ? 32.291 37.850 16.414 1.00 10.77 89 THR B CA 1
ATOM 3396 C C . THR B 1 109 ? 31.238 38.872 16.024 1.00 10.97 89 THR B C 1
ATOM 3397 O O . THR B 1 109 ? 30.530 38.717 15.021 1.00 11.61 89 THR B O 1
ATOM 3408 N N . GLN B 1 110 ? 31.111 39.931 16.826 1.00 11.43 90 GLN B N 1
ATOM 3409 C CA . GLN B 1 110 ? 30.130 40.974 16.526 1.00 12.18 90 GLN B CA 1
ATOM 3410 C C . GLN B 1 110 ? 30.448 41.657 15.206 1.00 11.91 90 GLN B C 1
ATOM 3411 O O . GLN B 1 110 ? 29.554 41.921 14.397 1.00 12.51 90 GLN B O 1
ATOM 3425 N N . LEU B 1 111 ? 31.724 41.923 14.958 1.00 11.66 91 LEU B N 1
ATOM 3426 C CA . LEU B 1 111 ? 32.114 42.542 13.700 1.00 12.26 91 LEU B CA 1
ATOM 3427 C C . LEU B 1 111 ? 31.757 41.644 12.523 1.00 11.78 91 LEU B C 1
ATOM 3428 O O . LEU B 1 111 ? 31.153 42.092 11.537 1.00 12.54 91 LEU B O 1
ATOM 3444 N N . ALA B 1 112 ? 32.130 40.366 12.607 1.00 11.09 92 ALA B N 1
ATOM 3445 C CA . ALA B 1 112 ? 31.856 39.452 11.504 1.00 11.01 92 ALA B CA 1
ATOM 3446 C C . ALA B 1 112 ? 30.357 39.330 11.254 1.00 11.06 92 ALA B C 1
ATOM 3447 O O . ALA B 1 112 ? 29.902 39.396 10.108 1.00 11.70 92 ALA B O 1
ATOM 3454 N N . ARG B 1 113 ? 29.571 39.166 12.319 1.00 11.54 93 ARG B N 1
ATOM 3455 C CA . ARG B 1 113 ? 28.124 39.104 12.147 1.00 12.02 93 ARG B CA 1
ATOM 3456 C C . ARG B 1 113 ? 27.606 40.353 11.450 1.00 12.35 93 ARG B C 1
ATOM 3457 O O . ARG B 1 113 ? 26.737 40.278 10.573 1.00 13.12 93 ARG B O 1
ATOM 3478 N N . SER B 1 114 ? 28.142 41.517 11.821 1.00 12.12 94 SER B N 1
ATOM 3479 C CA . SER B 1 114 ? 27.640 42.768 11.265 1.00 13.27 94 SER B CA 1
ATOM 3480 C C . SER B 1 114 ? 27.925 42.902 9.777 1.00 12.86 94 SER B C 1
ATOM 3481 O O . SER B 1 114 ? 27.248 43.677 9.091 1.00 13.43 94 SER B O 1
ATOM 3489 N N . LEU B 1 115 ? 28.912 42.175 9.268 1.00 12.67 95 LEU B N 1
ATOM 3490 C CA . LEU B 1 115 ? 29.244 42.177 7.850 1.00 12.91 95 LEU B CA 1
ATOM 3491 C C . LEU B 1 115 ? 28.561 41.051 7.085 1.00 13.32 95 LEU B C 1
ATOM 3492 O O . LEU B 1 115 ? 28.830 40.880 5.890 1.00 14.40 95 LEU B O 1
ATOM 3508 N N . GLY B 1 116 ? 27.639 40.332 7.727 1.00 13.08 96 GLY B N 1
ATOM 3509 C CA . GLY B 1 116 ? 26.831 39.334 7.064 1.00 13.52 96 GLY B CA 1
ATOM 3510 C C . GLY B 1 116 ? 27.253 37.905 7.300 1.00 13.05 96 GLY B C 1
ATOM 3511 O O . GLY B 1 116 ? 26.610 36.998 6.756 1.00 14.39 96 GL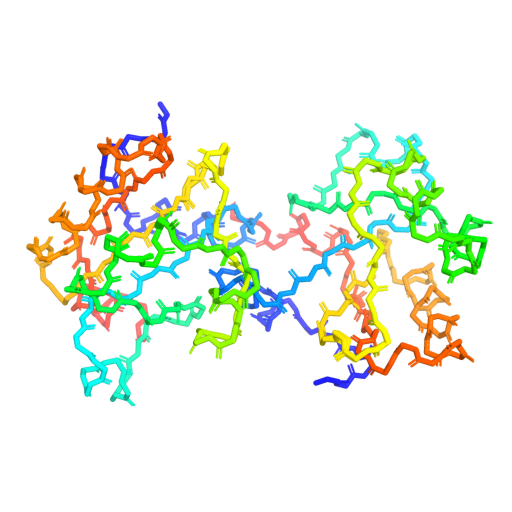Y B O 1
ATOM 3515 N N . TYR B 1 117 ? 28.276 37.667 8.125 1.00 12.64 97 TYR B N 1
ATOM 3516 C CA . TYR B 1 117 ? 28.723 36.307 8.413 1.00 12.88 97 TYR B CA 1
ATOM 3517 C C . TYR B 1 117 ? 27.870 35.763 9.547 1.00 12.78 97 TYR B C 1
ATOM 3518 O O . TYR B 1 117 ? 28.232 35.821 10.724 1.00 13.32 97 TYR B O 1
ATOM 3536 N N . THR B 1 118 ? 26.718 35.203 9.170 1.00 14.42 98 THR B N 1
ATOM 3537 C CA . THR B 1 118 ? 25.718 34.744 10.127 1.00 15.65 98 THR B CA 1
ATOM 3538 C C . THR B 1 118 ? 26.225 33.603 10.989 1.00 14.90 98 THR B C 1
ATOM 3539 O O . THR B 1 118 ? 25.663 33.362 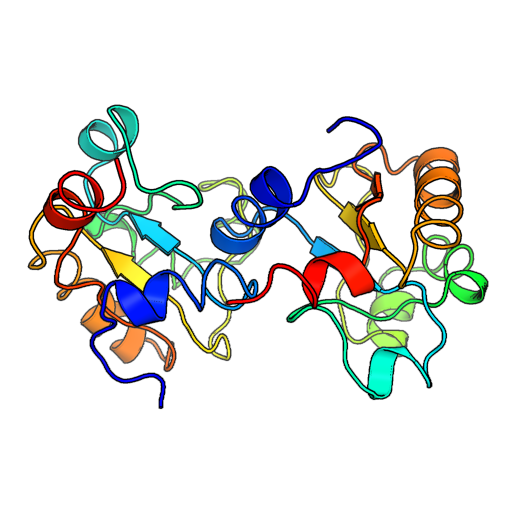12.056 1.00 16.18 98 THR B O 1
ATOM 3550 N N . GLY B 1 119 ? 27.268 32.908 10.554 1.00 13.88 99 GLY B N 1
ATOM 3551 C CA . GLY B 1 119 ? 27.831 31.797 11.283 1.00 13.36 99 GLY B CA 1
ATOM 3552 C C . GLY B 1 119 ? 28.898 32.162 12.284 1.00 12.16 99 GLY B C 1
ATOM 3553 O O . GLY B 1 119 ? 29.477 31.271 12.908 1.00 12.04 99 GLY B O 1
ATOM 3557 N N . ALA B 1 120 ? 29.176 33.447 12.487 1.00 12.06 100 ALA B N 1
ATOM 3558 C CA . ALA B 1 120 ? 30.210 33.851 13.435 1.00 11.72 100 ALA B CA 1
ATOM 3559 C C . ALA B 1 120 ? 29.799 33.545 14.873 1.00 11.10 100 ALA B C 1
ATOM 3560 O O . ALA B 1 120 ? 28.683 33.855 15.300 1.00 12.13 100 ALA B O 1
ATOM 3567 N N . ARG B 1 121 ? 30.729 32.971 15.627 1.00 10.66 101 ARG B N 1
ATOM 3568 C CA . ARG B 1 121 ? 30.512 32.578 17.012 1.00 10.70 101 ARG B CA 1
ATOM 3569 C C . ARG B 1 121 ? 31.788 32.812 17.807 1.00 9.95 101 ARG B C 1
ATOM 3570 O O . ARG B 1 121 ? 32.883 32.670 17.271 1.00 10.38 101 ARG B O 1
ATOM 3591 N N . ASN B 1 122 ? 31.644 33.143 19.090 1.00 10.14 102 ASN B N 1
ATOM 3592 C CA . ASN B 1 122 ? 32.779 33.395 19.977 1.00 10.32 102 ASN B CA 1
ATOM 3593 C C . ASN B 1 122 ? 33.011 32.192 20.890 1.00 9.97 102 ASN B C 1
ATOM 3594 O O . ASN B 1 122 ? 32.085 31.746 21.579 1.00 10.26 102 ASN B O 1
ATOM 3605 N N . TYR B 1 123 ? 34.242 31.680 20.906 1.00 9.69 103 TYR B N 1
ATOM 3606 C CA . TYR B 1 123 ? 34.620 30.677 21.898 1.00 9.62 103 TYR B CA 1
ATOM 3607 C C . TYR B 1 123 ? 35.001 31.427 23.182 1.00 9.85 103 TYR B C 1
ATOM 3608 O O . TYR B 1 123 ? 36.154 31.789 23.409 1.00 9.84 103 TYR B O 1
ATOM 3626 N N . ALA B 1 124 ? 33.985 31.681 24.021 1.00 10.75 104 ALA B N 1
ATOM 3627 C CA . ALA B 1 124 ? 34.144 32.556 25.185 1.00 11.14 104 ALA B CA 1
ATOM 3628 C C . ALA B 1 124 ? 35.146 32.012 26.202 1.00 10.85 104 ALA B C 1
ATOM 3629 O O . ALA B 1 124 ? 35.855 32.795 26.851 1.00 11.84 104 ALA B O 1
ATOM 3636 N N . GLY B 1 125 ? 35.209 30.688 26.384 1.00 10.37 105 GLY B N 1
ATOM 3637 C CA . GLY B 1 125 ? 36.213 30.129 27.290 1.00 10.85 105 GLY B CA 1
ATOM 3638 C C . GLY B 1 125 ? 37.626 30.471 26.848 1.00 10.68 105 GLY B C 1
ATOM 3639 O O . GLY B 1 125 ? 38.526 30.684 27.669 1.00 11.54 105 GLY B O 1
ATOM 3643 N N . ALA B 1 126 ? 37.839 30.499 25.532 1.00 10.16 106 ALA B N 1
ATOM 3644 C CA . ALA B 1 126 ? 38.995 31.117 24.909 1.00 10.31 106 ALA B CA 1
ATOM 3645 C C . ALA B 1 126 ? 40.268 30.300 25.100 1.00 10.34 106 ALA B C 1
ATOM 3646 O O . ALA B 1 126 ? 40.243 29.173 25.609 1.00 10.83 106 ALA B O 1
ATOM 3653 N N . TYR B 1 127 ? 41.398 30.851 24.663 1.00 9.99 107 TYR B N 1
ATOM 3654 C CA . TYR B 1 127 ? 42.623 30.065 24.626 1.00 9.79 107 TYR B CA 1
ATOM 3655 C C . TYR B 1 127 ? 43.091 29.641 26.022 1.00 10.25 107 TYR B C 1
ATOM 3656 O O . TYR B 1 127 ? 43.630 28.541 26.178 1.00 10.56 107 TYR B O 1
ATOM 3674 N N . ARG B 1 128 ? 42.882 30.459 27.066 1.00 9.86 108 ARG B N 1
ATOM 3675 C CA . ARG B 1 128 ? 43.249 30.013 28.405 1.00 10.50 108 ARG B CA 1
ATOM 3676 C C . ARG B 1 128 ? 42.489 28.745 28.794 1.00 10.92 108 ARG B C 1
ATOM 3677 O O . ARG B 1 128 ? 43.063 27.834 29.402 1.00 11.41 108 ARG B O 1
ATOM 3698 N N . GLU B 1 129 ? 41.199 28.656 28.452 1.00 10.92 109 GLU B N 1
ATOM 3699 C CA . GLU B 1 129 ? 40.460 27.432 28.752 1.00 10.76 109 GLU B CA 1
ATOM 3700 C C . GLU B 1 129 ? 40.957 26.270 27.903 1.00 10.63 109 GLU B C 1
ATOM 3701 O O . GLU B 1 129 ? 41.048 25.136 28.389 1.00 11.43 109 GLU B O 1
ATOM 3713 N N . TRP B 1 130 ? 41.254 26.513 26.628 1.00 10.80 110 TRP B N 1
ATOM 3714 C CA . TRP B 1 130 ? 41.823 25.447 25.806 1.00 11.11 110 TRP B CA 1
ATOM 3715 C C . TRP B 1 130 ? 43.076 24.874 26.459 1.00 11.10 110 TRP B C 1
ATOM 3716 O O . TRP B 1 130 ? 43.246 23.654 26.555 1.00 11.99 110 TRP B O 1
ATOM 3737 N N . LEU B 1 131 ? 43.961 25.747 26.923 1.00 10.79 111 LEU B N 1
ATOM 3738 C CA . LEU B 1 131 ? 45.175 25.292 27.591 1.00 11.69 111 LEU B CA 1
ATOM 3739 C C . LEU B 1 131 ? 44.858 24.498 28.855 1.00 12.66 111 LEU B C 1
ATOM 3740 O O . LEU B 1 131 ? 45.549 23.527 29.178 1.00 15.42 111 LEU B O 1
ATOM 3756 N N A GLU B 1 132 ? 43.820 24.939 29.583 0.64 12.05 112 GLU B N 1
ATOM 3757 N N B GLU B 1 132 ? 43.850 24.905 29.617 0.36 12.65 112 GLU B N 1
ATOM 3758 C CA A GLU B 1 132 ? 43.374 24.352 30.846 0.64 13.29 112 GLU B CA 1
ATOM 3759 C CA B GLU B 1 132 ? 43.564 24.163 30.839 0.36 13.82 112 GLU B CA 1
ATOM 3760 C C A GLU B 1 132 ? 42.789 22.957 30.658 0.64 14.08 112 GLU B C 1
ATOM 3761 C C B GLU B 1 132 ? 42.944 22.807 30.539 0.36 14.55 112 GLU B C 1
ATOM 3762 O O A GLU B 1 132 ? 42.984 22.083 31.516 0.64 14.67 112 GLU B O 1
ATOM 3763 O O B GLU B 1 132 ? 43.312 21.802 31.164 0.36 15.40 112 GLU B O 1
ATOM 3786 N N . LYS B 1 133 ? 42.015 22.752 29.584 1.00 14.74 113 LYS B N 1
ATOM 3787 C CA . LYS B 1 133 ? 41.185 21.565 29.420 1.00 17.02 113 LYS B CA 1
ATOM 3788 C C . LYS B 1 133 ? 41.593 20.663 28.268 1.00 19.20 113 LYS B C 1
ATOM 3789 O O . LYS B 1 133 ? 41.211 19.489 28.263 1.00 20.96 113 LYS B O 1
ATOM 3808 N N A GLU B 1 134 ? 42.349 21.178 27.295 0.40 16.28 114 GLU B N 1
ATOM 3809 N N B GLU B 1 134 ? 42.358 21.165 27.300 0.60 23.20 114 GLU B N 1
ATOM 3810 C CA A GLU B 1 134 ? 42.717 20.441 26.094 0.40 14.57 114 GLU B CA 1
ATOM 3811 C CA B GLU B 1 134 ? 42.704 20.384 26.122 0.60 66.60 114 GLU B CA 1
ATOM 3812 C C A GLU B 1 134 ? 44.211 20.272 25.908 0.40 36.99 114 GLU B C 1
ATOM 3813 C C B GLU B 1 134 ? 44.203 20.344 25.836 0.60 37.23 114 GLU B C 1
ATOM 3814 O O A GLU B 1 134 ? 44.618 19.443 25.087 0.40 58.72 114 GLU B O 1
ATOM 3815 O O B GLU B 1 134 ? 44.612 19.670 24.885 0.60 62.22 114 GLU B O 1
ATOM 3838 N N . SER B 1 135 ? 45.029 21.030 26.625 1.00 49.02 115 SER B N 1
ATOM 3839 C CA . SER B 1 135 ? 46.476 21.023 26.426 1.00 83.74 115 SER B CA 1
ATOM 3840 C C . SER B 1 135 ? 46.833 21.664 25.090 1.00 70.32 115 SER B C 1
ATOM 3841 O O . SER B 1 135 ? 46.873 22.889 24.972 1.00 77.22 115 SER B O 1
#

InterPro domains:
  IPR001763 Rhodanese-like domain [PF00581] (10-112)
  IPR001763 Rhodanese-like domain [PS50206] (17-115)
  IPR001763 Rhodanese-like domain [SM00450] (7-114)
  IPR036873 Rhodanese-like domain superfamily [G3DSA:3.40.250.10] (5-115)
  IPR036873 Rhodanese-like domain superfamily [SSF52821] (2-112)
  IPR042457 Thiosulfate:glutathione sulfurtransferase, mammalian [PTHR45544] (1-114)

Organism: Homo sapiens (NCBI:tx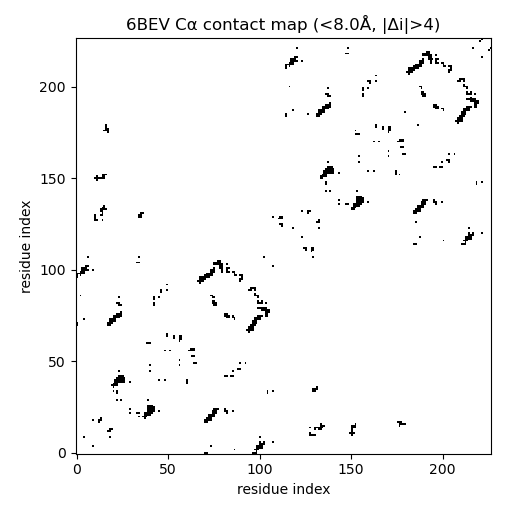id9606)

Secondary structure (DSSP, 8-state):
--SB--HHHHHHHHHHT--EEEE-S-HHHHHT--STT-EE--HHHHHHHHHS-HHHHHHHHSSPPP-TT-S-EEEE-SSSHHHHHHHHHHHHTT-TTEEE-TTHHHHHHHH--/---SB--HHHHHHHHHTT--EEEE-S-HHHHHT---TTEEE--HHHHHHHHHS-HHHHHHHHSSPPP-TT-S-EEEE-SSSHHHHHHHHHHHHTT-TTEEE-TTHHHHHHHHT-